Protein AF-A0A3S3PXH5-F1 (afdb_monomer)

Foldseek 3Di:
DDDQFQAAFQDALDPPADCPVRPQDHPGQDPRRLVVLLVLLLVVLVVCVVPDPLPLVVDAAEPRDNSCLNNRFQDDPQCPDPVDRGHDHDYDYDDLQPCLAPNVLNHPDVVSVVLQCCCVPPQVVVLCVVCVVVQVLVCVQRVDDCSGLVSLVSLCSNVVSCVVVVHCSDPDPPPHDDVVSSCVSNVSVVCVSCVDPVSVVSSD

InterPro domains:
  IPR000560 Histidine phosphatase superfamily, clade-2 [PF00328] (19-150)
  IPR000560 Histidine phosphatase superfamily, clade-2 [cd07061] (1-148)
  IPR029033 Histidine phosphatase superfamily [G3DSA:3.40.50.1240] (1-204)
  IPR029033 Histidine phosphatase superfamily [SSF53254] (1-192)

Mean predicted aligned error: 5.82 Å

pLDDT: mean 86.77, std 8.6, range [56.5, 98.38]

Organism: NCBI:txid1965070

Secondary structure (DSSP, 8-state):
-----SB--S--SSTT---TT-TT-TTPBPHHHHHHHHHHHHHHHHHTTTT--S-GGG--EES-HHHHHHH----GGG---TT-------EE---GGG-TTT-TTSS--HHHHHHHGGGGSHHHHHHHHHTHHHHHHHHHHH-----SHHHHHHHHHHHHHHHHTT--SSTT-TTPPPHHHHHHHHHHHHHHHHS-HHHHHH--

Radius of gyration: 20.58 Å; Cα contacts (8 Å, |Δi|>4): 212; chains: 1; bounding box: 48×43×48 Å

Structure (mmCIF, N/CA/C/O backbone):
data_AF-A0A3S3PXH5-F1
#
_entry.id   AF-A0A3S3PXH5-F1
#
loop_
_atom_site.group_PDB
_atom_site.id
_atom_site.type_symbol
_atom_site.label_atom_id
_atom_site.label_alt_id
_atom_site.label_comp_id
_atom_site.label_asym_id
_atom_site.label_entity_id
_atom_site.label_seq_id
_atom_site.pdbx_PDB_ins_code
_atom_site.Cartn_x
_atom_site.Cartn_y
_atom_site.Cartn_z
_atom_site.occupancy
_atom_site.B_iso_or_equiv
_atom_site.auth_seq_id
_atom_site.auth_comp_id
_atom_site.auth_asym_id
_atom_site.auth_atom_id
_atom_site.pdbx_PDB_model_num
ATOM 1 N N . LEU A 1 1 ? 5.044 7.508 -6.650 1.00 89.50 1 LEU A N 1
ATOM 2 C CA . LEU A 1 1 ? 4.571 6.905 -5.385 1.00 89.50 1 LEU A CA 1
ATOM 3 C C . LEU A 1 1 ? 3.290 6.135 -5.675 1.00 89.50 1 LEU A C 1
ATOM 5 O O . LEU A 1 1 ? 2.471 6.640 -6.430 1.00 89.50 1 LEU A O 1
ATOM 9 N N . HIS A 1 2 ? 3.135 4.925 -5.148 1.00 93.81 2 HIS A N 1
ATOM 10 C CA . HIS A 1 2 ? 1.913 4.133 -5.296 1.00 93.81 2 HIS A CA 1
ATOM 11 C C . HIS A 1 2 ? 1.662 3.338 -4.011 1.00 93.81 2 HIS A C 1
ATOM 13 O O . HIS A 1 2 ? 2.603 3.032 -3.278 1.00 93.81 2 HIS A O 1
ATOM 19 N N . ARG A 1 3 ? 0.404 2.969 -3.750 1.00 93.25 3 ARG A N 1
ATOM 20 C CA . ARG A 1 3 ? 0.070 1.990 -2.708 1.00 93.25 3 ARG A CA 1
ATOM 21 C C . ARG A 1 3 ? 0.398 0.573 -3.199 1.00 93.25 3 ARG A C 1
ATOM 23 O O . ARG A 1 3 ? 0.556 0.347 -4.399 1.00 93.25 3 ARG A O 1
ATOM 30 N N . HIS A 1 4 ? 0.533 -0.371 -2.273 1.00 94.44 4 HIS A N 1
ATOM 31 C CA . HIS A 1 4 ? 0.540 -1.801 -2.586 1.00 94.44 4 HIS A CA 1
ATOM 32 C C . HIS A 1 4 ? -0.772 -2.235 -3.278 1.00 94.44 4 HIS A C 1
ATOM 34 O O . HIS A 1 4 ? -1.784 -1.533 -3.205 1.00 94.44 4 HIS A O 1
ATOM 40 N N . GLY A 1 5 ? -0.758 -3.404 -3.925 1.00 94.44 5 GLY A N 1
ATOM 41 C CA . GLY A 1 5 ? -1.951 -4.015 -4.523 1.00 94.44 5 GLY A CA 1
ATOM 42 C C . GLY A 1 5 ? -2.854 -4.688 -3.483 1.00 94.44 5 GLY A C 1
ATOM 43 O O . GLY A 1 5 ? -2.655 -4.535 -2.279 1.00 94.44 5 GLY A O 1
ATOM 44 N N . ASP A 1 6 ? -3.841 -5.454 -3.936 1.00 93.44 6 ASP A N 1
ATOM 45 C CA . ASP A 1 6 ? -4.778 -6.160 -3.054 1.00 93.44 6 ASP A CA 1
ATOM 46 C C . ASP A 1 6 ? -4.050 -7.161 -2.133 1.00 93.44 6 ASP A C 1
ATOM 48 O O . ASP A 1 6 ? -3.289 -8.016 -2.592 1.00 93.44 6 ASP A O 1
ATOM 52 N N . ARG A 1 7 ? -4.300 -7.081 -0.827 1.00 92.38 7 ARG A N 1
ATOM 53 C CA . ARG A 1 7 ? -3.673 -7.926 0.202 1.00 92.38 7 ARG A CA 1
ATOM 54 C C . ARG A 1 7 ? -4.720 -8.545 1.115 1.00 92.38 7 ARG A C 1
ATOM 56 O O . ARG A 1 7 ? -5.821 -8.007 1.215 1.00 92.38 7 ARG A O 1
ATOM 63 N N . THR A 1 8 ? -4.363 -9.613 1.812 1.00 90.94 8 THR A N 1
ATOM 64 C CA . THR A 1 8 ? -5.178 -10.179 2.894 1.00 90.94 8 THR A CA 1
ATOM 65 C C . THR A 1 8 ? -5.316 -9.177 4.063 1.00 90.94 8 THR A C 1
ATOM 67 O O . THR A 1 8 ? -4.609 -8.153 4.105 1.00 90.94 8 THR A O 1
ATOM 70 N N . PRO A 1 9 ? -6.247 -9.402 5.014 1.00 89.69 9 PRO A N 1
ATOM 71 C CA . PRO A 1 9 ? -6.369 -8.604 6.240 1.00 89.69 9 PRO A CA 1
ATOM 72 C C . PRO A 1 9 ? -5.029 -8.433 6.960 1.00 89.69 9 PRO A C 1
ATOM 74 O O . PRO A 1 9 ? -4.228 -9.355 6.948 1.00 89.69 9 PRO A O 1
ATOM 77 N N . ILE A 1 10 ? -4.783 -7.293 7.619 1.00 89.50 10 ILE A N 1
ATOM 78 C CA . ILE A 1 10 ? -3.547 -7.089 8.423 1.00 89.50 10 ILE A CA 1
ATOM 79 C C . ILE A 1 10 ? -3.567 -7.786 9.788 1.00 89.50 10 ILE A C 1
ATOM 81 O O . ILE A 1 10 ? -2.581 -7.759 10.515 1.00 89.50 10 ILE A O 1
ATOM 85 N N . GLY A 1 11 ? -4.696 -8.377 10.156 1.00 86.25 11 GLY A N 1
ATOM 86 C CA . GLY A 1 11 ? -4.904 -9.052 11.425 1.00 86.25 11 GLY A CA 1
ATOM 87 C C . GLY A 1 11 ? -6.311 -9.630 11.489 1.00 86.25 11 GLY A C 1
ATOM 88 O O . GLY A 1 11 ? -7.023 -9.670 10.484 1.00 86.25 11 GLY A O 1
ATOM 89 N N . LEU A 1 12 ? -6.709 -10.080 12.675 1.00 78.38 12 LEU A N 1
ATOM 90 C CA . LEU A 1 12 ? -8.015 -10.680 12.936 1.00 78.38 12 LEU A CA 1
ATOM 91 C C . LEU A 1 12 ? -8.511 -10.180 14.296 1.00 78.38 12 LEU A C 1
ATOM 93 O O . LEU A 1 12 ? -7.757 -10.234 15.265 1.00 78.38 12 LEU A O 1
ATOM 97 N N . TYR A 1 13 ? -9.763 -9.722 14.375 1.00 69.94 13 TYR A N 1
ATOM 98 C CA . TYR A 1 13 ? -10.360 -9.281 15.645 1.00 69.94 13 TYR A CA 1
ATOM 99 C C . TYR A 1 13 ? -11.101 -10.396 16.382 1.00 69.94 13 TYR A C 1
ATOM 101 O O . TYR A 1 13 ? -11.026 -10.483 17.604 1.00 69.94 13 TYR A O 1
ATOM 109 N N . ALA A 1 14 ? -11.767 -11.298 15.659 1.00 66.75 14 ALA A N 1
ATOM 110 C CA . ALA A 1 14 ? -12.436 -12.432 16.279 1.00 66.75 14 ALA A CA 1
ATOM 111 C C . ALA A 1 14 ? -11.478 -13.628 16.427 1.00 66.75 14 ALA A C 1
ATOM 113 O O . ALA A 1 14 ? -10.799 -14.040 15.484 1.00 66.75 14 ALA A O 1
ATOM 114 N N . LYS A 1 15 ? -11.458 -14.227 17.625 1.00 56.50 15 LYS A N 1
ATOM 115 C CA . LYS A 1 15 ? -10.657 -15.431 17.921 1.00 56.50 15 LYS A CA 1
ATOM 116 C C . LYS A 1 15 ? -11.050 -16.638 17.058 1.00 56.50 15 LYS A C 1
ATOM 118 O O . LYS A 1 15 ? -10.203 -17.487 16.804 1.00 56.50 15 LYS A O 1
ATOM 123 N N . ASN A 1 16 ? -12.298 -16.677 16.584 1.00 59.66 16 ASN A N 1
ATOM 124 C CA . ASN A 1 16 ? -12.889 -17.809 15.864 1.00 59.66 16 ASN A CA 1
ATOM 125 C C . ASN A 1 16 ? -12.995 -17.591 14.342 1.00 59.66 16 ASN A C 1
ATOM 127 O O . ASN A 1 16 ? -13.801 -18.255 13.694 1.00 59.66 16 ASN A O 1
ATOM 131 N N . VAL A 1 17 ? -12.237 -16.655 13.756 1.00 66.38 17 VAL A N 1
ATOM 132 C CA . VAL A 1 17 ? -12.204 -16.519 12.289 1.00 66.38 17 VAL A CA 1
ATOM 133 C C . VAL A 1 17 ? -11.427 -17.691 11.709 1.00 66.38 17 VAL A C 1
ATOM 135 O O . VAL A 1 17 ? -10.257 -17.892 12.050 1.00 66.38 17 VAL A O 1
ATOM 138 N N . ASP A 1 18 ? -12.071 -18.444 10.822 1.00 68.12 18 ASP A N 1
ATOM 139 C CA . ASP A 1 18 ? -11.393 -19.481 10.059 1.00 68.12 18 ASP A CA 1
ATOM 140 C C . ASP A 1 18 ? -10.310 -18.847 9.174 1.00 68.12 18 ASP A C 1
ATOM 142 O O . ASP A 1 18 ? -10.554 -17.931 8.385 1.00 68.12 18 ASP A O 1
ATOM 146 N N . ARG A 1 19 ? -9.078 -19.322 9.354 1.00 71.38 19 ARG A N 1
ATOM 147 C CA . ARG A 1 19 ? -7.895 -18.822 8.653 1.00 71.38 19 ARG A CA 1
ATOM 148 C C . ARG A 1 19 ? -7.607 -19.592 7.371 1.00 71.38 19 ARG A C 1
ATOM 150 O O . ARG A 1 19 ? -6.758 -19.146 6.605 1.00 71.38 19 ARG A O 1
ATOM 157 N N . SER A 1 20 ? -8.300 -20.709 7.138 1.00 70.44 20 SER A N 1
ATOM 158 C CA . SER A 1 20 ? -8.127 -21.565 5.959 1.00 70.44 20 SER A CA 1
ATOM 159 C C . SER A 1 20 ? -8.332 -20.803 4.644 1.00 70.44 20 SER A C 1
ATOM 161 O O . SER A 1 20 ? -7.718 -21.132 3.633 1.00 70.44 20 SER A O 1
ATOM 163 N N . PHE A 1 21 ? -9.128 -19.733 4.686 1.00 69.38 21 PHE A N 1
ATOM 164 C CA . PHE A 1 21 ? -9.418 -18.862 3.554 1.00 69.38 21 PHE A CA 1
ATOM 165 C C . PHE A 1 21 ? -8.255 -17.936 3.148 1.00 69.38 21 PHE A C 1
ATOM 167 O O . PHE A 1 21 ? -8.223 -17.452 2.017 1.00 69.38 21 PHE A O 1
ATOM 174 N N . TRP A 1 22 ? -7.281 -17.685 4.034 1.00 75.81 22 TRP A N 1
ATOM 175 C CA . TRP A 1 22 ? -6.158 -16.771 3.783 1.00 75.81 22 TRP A CA 1
ATOM 176 C C . TRP A 1 22 ? -4.891 -17.531 3.389 1.00 75.81 22 TRP A C 1
ATOM 178 O O . TRP A 1 22 ? -3.909 -17.544 4.131 1.00 75.81 22 TRP A O 1
ATOM 188 N N . TYR A 1 23 ? -4.904 -18.146 2.203 1.00 73.50 23 TYR A N 1
ATOM 189 C CA . TYR A 1 23 ? -3.770 -18.929 1.688 1.00 73.50 23 TYR A CA 1
ATOM 190 C C . TYR A 1 23 ? -2.447 -18.156 1.681 1.00 73.50 23 TYR A C 1
ATOM 192 O O . TYR A 1 23 ? -1.403 -18.716 2.004 1.00 73.50 23 TYR A O 1
ATOM 200 N N . ASP A 1 24 ? -2.493 -16.863 1.350 1.00 76.81 24 ASP A N 1
ATOM 201 C CA . ASP A 1 24 ? -1.308 -16.005 1.295 1.00 76.81 24 ASP A CA 1
ATOM 202 C C . ASP A 1 24 ? -0.798 -15.573 2.693 1.00 76.81 24 ASP A C 1
ATOM 204 O O . ASP A 1 24 ? 0.170 -14.840 2.756 1.00 76.81 24 ASP A O 1
ATOM 208 N N . SER A 1 25 ? -1.344 -16.057 3.821 1.00 85.31 25 SER A N 1
ATOM 209 C CA . SER A 1 25 ? -1.099 -15.528 5.185 1.00 85.31 25 SER A CA 1
ATOM 210 C C . SER A 1 25 ? -1.622 -14.098 5.394 1.00 85.31 25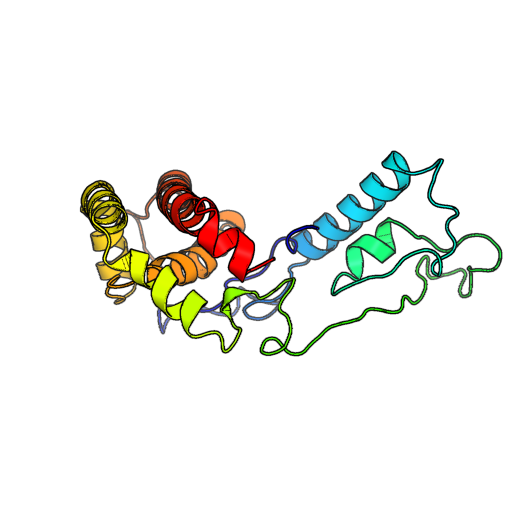 SER A C 1
ATOM 212 O O . SER A 1 25 ? -2.077 -13.432 4.469 1.00 85.31 25 SER A O 1
ATOM 214 N N . ILE A 1 26 ? -1.642 -13.634 6.645 1.00 87.88 26 ILE A N 1
ATOM 215 C CA . ILE A 1 26 ? -2.163 -12.317 7.054 1.00 87.88 26 ILE A CA 1
ATOM 216 C C . ILE A 1 26 ? -1.186 -11.199 6.656 1.00 87.88 26 ILE A C 1
ATOM 218 O O . ILE A 1 26 ? 0.009 -11.302 6.902 1.00 87.88 26 ILE A O 1
ATOM 222 N N . GLY A 1 27 ? -1.710 -10.111 6.090 1.00 89.81 27 GLY A N 1
ATOM 223 C CA . GLY A 1 27 ? -0.970 -8.916 5.674 1.00 89.81 27 GLY A CA 1
ATOM 224 C C . GLY A 1 27 ? -0.322 -9.000 4.289 1.00 89.81 27 GLY A C 1
ATOM 225 O O . GLY A 1 27 ? 0.180 -7.991 3.793 1.00 89.81 27 GLY A O 1
ATOM 226 N N . GLU A 1 28 ? -0.377 -10.163 3.649 1.00 92.06 28 GLU A N 1
ATOM 227 C CA . GLU A 1 28 ? 0.370 -10.481 2.437 1.00 92.06 28 GLU A CA 1
ATOM 228 C C . GLU A 1 28 ? -0.379 -10.159 1.145 1.00 92.06 28 GLU A C 1
ATOM 230 O O . GLU A 1 28 ? -1.612 -10.119 1.077 1.00 92.06 28 GLU A O 1
ATOM 235 N N . LEU A 1 29 ? 0.392 -9.926 0.082 1.00 92.44 29 LEU A N 1
ATOM 236 C CA . LEU A 1 29 ? -0.144 -9.582 -1.230 1.00 92.44 29 LEU A CA 1
ATOM 237 C C . LEU A 1 29 ? -0.786 -10.806 -1.897 1.00 92.44 29 LEU A C 1
ATOM 239 O O . LEU A 1 29 ? -0.127 -11.816 -2.143 1.00 92.44 29 LEU A O 1
ATOM 243 N N . THR A 1 30 ? -2.052 -10.671 -2.280 1.00 91.56 30 THR A N 1
ATOM 244 C CA . THR A 1 30 ? -2.791 -11.733 -2.977 1.00 91.56 30 THR A CA 1
ATOM 245 C C . THR A 1 30 ? -2.347 -11.883 -4.429 1.00 91.56 30 THR A C 1
ATOM 247 O O . THR A 1 30 ? -1.700 -10.996 -4.990 1.00 91.56 30 THR A O 1
ATOM 250 N N . ILE A 1 31 ? -2.762 -12.965 -5.094 1.00 91.94 31 ILE A N 1
ATOM 251 C CA . ILE A 1 31 ? -2.577 -13.131 -6.549 1.00 91.94 31 ILE A CA 1
ATOM 252 C C . ILE A 1 31 ? -3.159 -11.940 -7.332 1.00 91.94 31 ILE A C 1
ATOM 254 O O . ILE A 1 31 ? -2.483 -11.400 -8.210 1.00 91.94 31 ILE A O 1
ATOM 258 N N . SER A 1 32 ? -4.364 -11.472 -6.980 1.00 92.56 32 SER A N 1
ATOM 259 C CA . SER A 1 32 ? -4.959 -10.275 -7.597 1.00 92.56 32 SER A CA 1
ATOM 260 C C . SER A 1 32 ? -4.080 -9.043 -7.386 1.00 92.56 32 SER A C 1
ATOM 262 O O . SER A 1 32 ? -3.795 -8.308 -8.332 1.00 92.56 32 SER A O 1
ATOM 264 N N . GLY A 1 33 ? -3.570 -8.848 -6.167 1.00 94.44 33 GLY A N 1
ATOM 265 C CA . GLY A 1 33 ? -2.669 -7.742 -5.862 1.00 94.44 33 GLY A CA 1
ATOM 266 C C . GLY A 1 33 ? -1.366 -7.804 -6.648 1.00 94.44 33 GLY A C 1
ATOM 267 O O . GLY A 1 33 ? -0.919 -6.778 -7.165 1.00 94.44 33 GLY A O 1
ATOM 268 N N . LYS A 1 34 ? -0.789 -9.003 -6.805 1.00 95.62 34 LYS A N 1
ATOM 269 C CA . LYS A 1 34 ? 0.403 -9.240 -7.629 1.00 95.62 34 LYS A CA 1
ATOM 270 C C . LYS A 1 34 ? 0.154 -8.803 -9.075 1.00 95.62 34 LYS A C 1
ATOM 272 O O . LYS A 1 34 ? 0.915 -7.998 -9.617 1.00 95.62 34 LYS A O 1
ATOM 277 N N . LEU A 1 35 ? -0.959 -9.250 -9.660 1.00 96.94 35 LEU A N 1
ATOM 278 C CA . LEU A 1 35 ? -1.352 -8.913 -11.028 1.00 96.94 35 LEU A CA 1
ATOM 279 C C . LEU A 1 35 ? -1.666 -7.419 -11.203 1.00 96.94 35 LEU A C 1
ATOM 281 O O . LEU A 1 35 ? -1.252 -6.816 -12.192 1.00 96.94 35 LEU A O 1
ATOM 285 N N . ARG A 1 36 ? -2.343 -6.791 -10.235 1.00 97.00 36 ARG A N 1
ATOM 286 C CA . ARG A 1 36 ? -2.633 -5.350 -10.254 1.00 97.00 36 ARG A CA 1
ATOM 287 C C . ARG A 1 36 ? -1.348 -4.528 -10.325 1.00 97.00 36 ARG A C 1
ATOM 289 O O . ARG A 1 36 ? -1.252 -3.617 -11.145 1.00 97.00 36 ARG A O 1
ATOM 296 N N . MET A 1 37 ? -0.351 -4.866 -9.506 1.00 97.88 37 MET A N 1
ATOM 297 C CA . MET A 1 37 ? 0.931 -4.157 -9.505 1.00 97.88 37 MET A CA 1
ATOM 298 C C . MET A 1 37 ? 1.730 -4.404 -10.787 1.00 97.88 37 MET A C 1
ATOM 300 O O . MET A 1 37 ? 2.325 -3.468 -11.321 1.00 97.88 37 MET A O 1
ATOM 304 N N . PHE A 1 38 ? 1.696 -5.623 -11.325 1.00 98.00 38 PHE A N 1
ATOM 305 C CA . PHE A 1 38 ? 2.291 -5.929 -12.627 1.00 98.00 38 PHE A CA 1
ATOM 3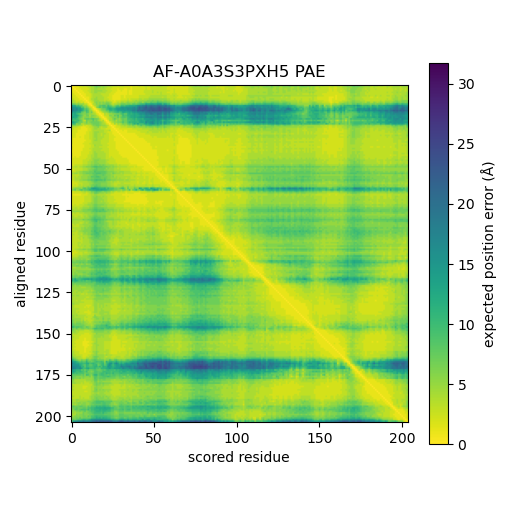06 C C . PHE A 1 38 ? 1.654 -5.107 -13.759 1.00 98.00 38 PHE A C 1
ATOM 308 O O . PHE A 1 38 ? 2.355 -4.475 -14.551 1.00 98.00 38 PHE A O 1
ATOM 315 N N . ASN A 1 39 ? 0.323 -5.027 -13.795 1.00 98.38 39 ASN A N 1
ATOM 316 C CA . ASN A 1 39 ? -0.406 -4.240 -14.789 1.00 98.38 39 ASN A CA 1
ATOM 317 C C . ASN A 1 39 ? -0.165 -2.732 -14.643 1.00 98.38 39 ASN A C 1
ATOM 319 O O . ASN A 1 39 ? -0.051 -2.039 -15.654 1.00 98.38 39 ASN A O 1
ATOM 323 N N . LEU A 1 40 ? -0.013 -2.225 -13.413 1.00 98.06 40 LEU A N 1
ATOM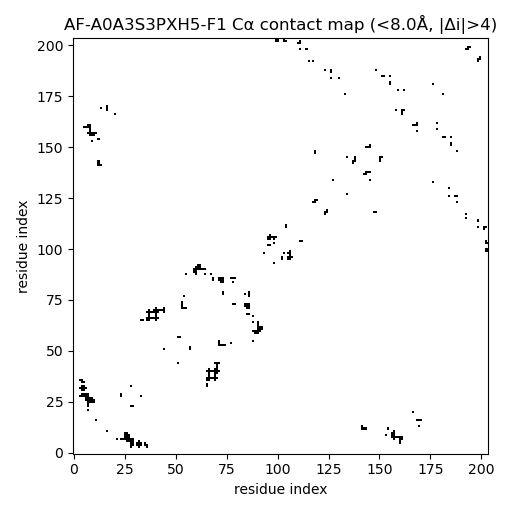 324 C CA . LEU A 1 40 ? 0.447 -0.852 -13.189 1.00 98.06 40 LEU A CA 1
ATOM 325 C C . LEU A 1 40 ? 1.820 -0.626 -13.839 1.00 98.06 40 LEU A C 1
ATOM 327 O O . LEU A 1 40 ? 2.017 0.384 -14.509 1.00 98.06 40 LEU A O 1
ATOM 331 N N . GLY A 1 41 ? 2.741 -1.582 -13.703 1.00 97.25 41 GLY A N 1
ATOM 332 C CA . GLY A 1 41 ? 4.027 -1.571 -14.399 1.00 97.25 41 GLY A CA 1
ATOM 333 C C . GLY A 1 41 ? 3.886 -1.443 -15.914 1.00 97.25 41 GLY A C 1
ATOM 334 O O . GLY A 1 41 ? 4.451 -0.528 -16.515 1.00 97.25 41 GLY A O 1
ATOM 335 N N . LYS A 1 42 ? 3.060 -2.299 -16.528 1.00 98.06 42 LYS A N 1
ATOM 336 C CA . LYS A 1 42 ? 2.788 -2.254 -17.976 1.00 98.06 42 LYS A CA 1
ATOM 337 C C . LYS A 1 42 ? 2.220 -0.907 -18.424 1.00 98.06 42 LYS A C 1
ATOM 339 O O . LYS A 1 42 ? 2.628 -0.364 -19.455 1.00 98.06 42 LYS A O 1
ATOM 344 N N . TYR A 1 43 ? 1.292 -0.353 -17.644 1.00 98.25 43 TYR A N 1
ATOM 345 C CA . TYR A 1 43 ? 0.734 0.972 -17.900 1.00 98.25 43 TYR A CA 1
ATOM 346 C C . TYR A 1 43 ? 1.822 2.052 -17.866 1.00 98.25 43 TYR A C 1
ATOM 348 O O . TYR A 1 43 ? 1.900 2.864 -18.786 1.00 98.25 43 TYR A O 1
ATOM 356 N N . LEU A 1 44 ? 2.698 2.042 -16.854 1.00 97.38 44 LEU A N 1
ATOM 357 C CA . LEU A 1 44 ? 3.791 3.010 -16.737 1.00 97.38 44 LEU A CA 1
ATOM 358 C C . LEU A 1 44 ? 4.793 2.887 -17.895 1.00 97.38 44 LEU A C 1
ATOM 360 O O . LEU A 1 44 ? 5.175 3.911 -18.457 1.00 97.38 44 LEU A O 1
ATOM 364 N N . ARG A 1 45 ? 5.155 1.668 -18.319 1.00 96.62 45 ARG A N 1
ATOM 365 C CA . ARG A 1 45 ? 6.005 1.447 -19.507 1.00 96.62 45 ARG A CA 1
ATOM 366 C C . ARG A 1 45 ? 5.398 2.045 -20.764 1.00 96.62 45 ARG A C 1
ATOM 368 O O . ARG A 1 45 ? 6.102 2.710 -21.512 1.00 96.62 45 ARG A O 1
ATOM 375 N N . THR A 1 46 ? 4.095 1.859 -20.960 1.00 98.06 46 THR A N 1
ATOM 376 C CA . THR A 1 46 ? 3.377 2.428 -22.109 1.00 98.06 46 THR A CA 1
ATOM 377 C C . THR A 1 46 ? 3.340 3.953 -22.029 1.00 98.06 46 THR A C 1
ATOM 379 O O . THR A 1 46 ? 3.677 4.643 -22.987 1.00 98.06 46 THR A O 1
ATOM 382 N N . ARG A 1 47 ? 2.982 4.498 -20.861 1.00 98.12 47 ARG A N 1
ATOM 383 C CA . ARG A 1 47 ? 2.879 5.943 -20.628 1.00 98.12 47 ARG A CA 1
ATOM 384 C C . ARG A 1 47 ? 4.209 6.670 -20.833 1.00 98.12 47 ARG A C 1
ATOM 386 O O . ARG A 1 47 ? 4.208 7.795 -21.322 1.00 98.12 47 ARG A O 1
ATOM 393 N N . TYR A 1 48 ? 5.317 6.045 -20.446 1.00 97.31 48 TYR A N 1
ATOM 394 C CA . TYR A 1 48 ? 6.657 6.629 -20.497 1.00 97.31 48 TYR A CA 1
ATOM 395 C C . TYR A 1 48 ? 7.551 5.979 -21.562 1.00 97.31 48 TYR A C 1
ATOM 397 O O . TYR A 1 48 ? 8.772 6.016 -21.433 1.00 97.31 48 TYR A O 1
ATOM 405 N N . ALA A 1 49 ? 6.973 5.413 -22.628 1.00 96.25 49 ALA A N 1
ATOM 406 C CA . ALA A 1 49 ? 7.716 4.678 -23.658 1.00 96.25 49 ALA A CA 1
ATOM 407 C C . ALA A 1 49 ? 8.831 5.506 -24.328 1.00 96.25 49 ALA A C 1
ATOM 409 O O . ALA A 1 49 ? 9.883 4.971 -24.651 1.00 96.25 49 ALA A O 1
ATOM 410 N N . ASN A 1 50 ? 8.630 6.821 -24.471 1.00 96.94 50 ASN A N 1
ATOM 411 C CA . ASN A 1 50 ? 9.613 7.737 -25.068 1.00 96.94 50 ASN A CA 1
ATOM 412 C C . ASN A 1 50 ? 10.674 8.249 -24.076 1.00 96.94 50 ASN A C 1
ATOM 414 O O . ASN A 1 50 ? 11.573 8.984 -24.471 1.00 96.94 50 ASN A O 1
ATOM 418 N N . PHE A 1 51 ? 10.540 7.924 -22.789 1.00 96.88 51 PHE A N 1
ATOM 419 C CA . PHE A 1 51 ? 11.457 8.352 -21.729 1.00 96.88 51 PHE A CA 1
ATOM 420 C C . PHE A 1 51 ? 12.250 7.173 -21.153 1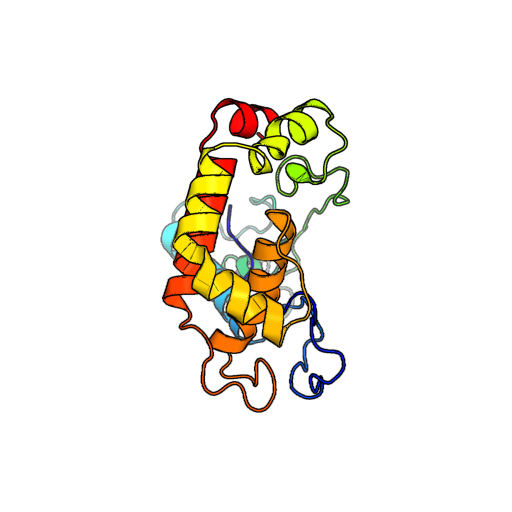.00 96.88 51 PHE A C 1
ATOM 422 O O . PHE A 1 51 ? 13.438 7.311 -20.882 1.00 96.88 51 PHE A O 1
ATOM 429 N N . LEU A 1 52 ? 11.608 6.013 -20.984 1.00 94.81 52 LEU A N 1
ATOM 430 C CA . LEU A 1 52 ? 12.232 4.814 -20.428 1.00 94.81 52 LEU A CA 1
ATOM 431 C C . LEU A 1 52 ? 12.917 4.008 -21.528 1.00 94.81 52 LEU A C 1
ATOM 433 O O . LEU A 1 52 ? 12.263 3.519 -22.449 1.00 94.81 52 LEU A O 1
ATOM 437 N N . THR A 1 53 ? 14.223 3.795 -21.408 1.00 93.06 53 THR A N 1
ATOM 438 C CA . THR A 1 53 ? 15.006 3.085 -22.431 1.00 93.06 53 THR A CA 1
ATOM 439 C C . THR A 1 53 ? 14.883 1.564 -22.330 1.00 93.06 53 THR A C 1
ATOM 441 O O . THR A 1 53 ? 15.314 0.851 -23.229 1.00 93.06 53 THR A O 1
ATOM 444 N N . GLY A 1 54 ? 14.305 1.051 -21.238 1.00 90.00 54 GLY A N 1
ATOM 445 C CA . GLY A 1 54 ? 14.287 -0.383 -20.925 1.00 90.00 54 GLY A CA 1
ATOM 446 C C . GLY A 1 54 ? 15.554 -0.857 -20.202 1.00 90.00 54 GLY A C 1
ATOM 447 O O . GLY A 1 54 ? 15.633 -2.008 -19.780 1.00 90.00 54 GLY A O 1
ATOM 448 N N . ASN A 1 55 ? 16.531 0.032 -19.989 1.00 92.25 55 ASN A N 1
ATOM 449 C CA . ASN A 1 55 ? 17.685 -0.244 -19.145 1.00 92.25 55 ASN A 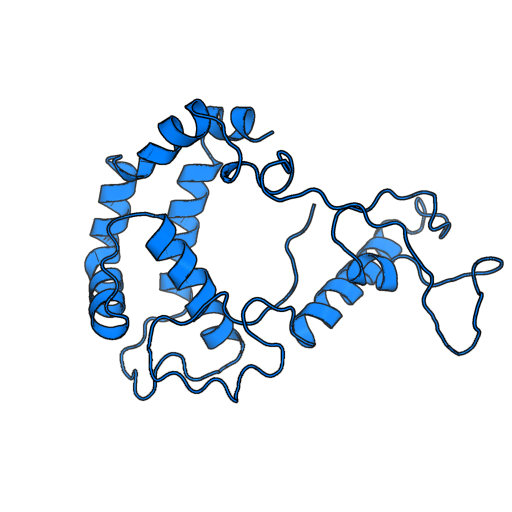CA 1
ATOM 450 C C . ASN A 1 55 ? 17.263 -0.283 -17.662 1.00 92.25 55 ASN A C 1
ATOM 452 O O . ASN A 1 55 ? 16.918 0.764 -17.111 1.00 92.25 55 ASN A O 1
ATOM 456 N N . PRO A 1 56 ? 17.362 -1.428 -16.958 1.00 90.56 56 PRO A N 1
ATOM 457 C CA . PRO A 1 56 ? 16.932 -1.542 -15.560 1.00 90.56 56 PRO A CA 1
ATOM 458 C C . PRO A 1 56 ? 17.752 -0.669 -14.594 1.00 90.56 56 PRO A C 1
ATOM 460 O O . PRO A 1 56 ? 17.373 -0.509 -13.437 1.00 90.56 56 PRO A O 1
ATOM 463 N N . ARG A 1 57 ? 18.889 -0.111 -15.037 1.00 91.00 57 ARG A N 1
ATOM 464 C CA . ARG A 1 57 ? 19.765 0.749 -14.224 1.00 91.00 57 ARG A CA 1
ATOM 465 C C . ARG A 1 57 ? 19.366 2.224 -14.236 1.00 91.00 57 ARG A C 1
ATOM 467 O O . ARG A 1 57 ? 19.934 2.995 -13.469 1.00 91.00 57 ARG A O 1
ATOM 474 N N . GLU A 1 58 ? 18.431 2.631 -15.092 1.00 92.25 58 GLU A N 1
ATOM 475 C CA . GLU A 1 58 ? 17.978 4.030 -15.168 1.00 92.25 58 GLU A CA 1
ATOM 476 C C . GLU A 1 58 ? 16.986 4.402 -14.051 1.00 92.25 58 GLU A C 1
ATOM 478 O O . GLU A 1 58 ? 16.637 5.568 -13.878 1.00 92.25 58 GLU A O 1
ATOM 483 N N . VAL A 1 59 ? 16.551 3.412 -13.266 1.00 91.62 59 VAL A N 1
ATOM 484 C CA . VAL A 1 59 ? 15.542 3.557 -12.215 1.00 91.62 59 VAL A CA 1
ATOM 485 C C . VAL A 1 59 ? 16.102 3.252 -10.834 1.00 91.62 59 VAL A C 1
ATOM 487 O O . VAL A 1 59 ? 16.914 2.350 -10.638 1.00 91.62 59 VAL A O 1
ATOM 490 N N . LYS A 1 60 ? 15.604 3.991 -9.842 1.00 91.81 60 LYS A N 1
ATOM 491 C CA . LYS A 1 60 ? 15.780 3.681 -8.421 1.00 91.81 60 LYS A CA 1
ATOM 492 C C . LYS A 1 60 ? 14.445 3.234 -7.854 1.00 91.81 60 LYS A C 1
ATOM 494 O O . LYS A 1 60 ? 13.450 3.942 -7.989 1.00 91.81 60 LYS A O 1
ATOM 499 N N . ILE A 1 61 ? 14.432 2.068 -7.217 1.00 91.56 61 ILE A N 1
ATOM 500 C CA . ILE A 1 61 ? 13.203 1.431 -6.751 1.00 91.56 61 ILE A CA 1
ATOM 501 C C . ILE A 1 61 ? 13.250 1.290 -5.239 1.00 91.56 61 ILE A C 1
ATOM 503 O O . ILE A 1 61 ? 14.214 0.764 -4.679 1.00 91.56 61 ILE A O 1
ATOM 507 N N . ARG A 1 62 ? 12.164 1.715 -4.594 1.00 90.06 62 ARG A N 1
ATOM 508 C CA . ARG A 1 62 ? 11.920 1.498 -3.172 1.00 90.06 62 ARG A CA 1
ATOM 509 C C . ARG A 1 62 ? 10.689 0.606 -3.004 1.00 90.06 62 ARG A C 1
ATOM 511 O O . ARG A 1 62 ? 9.595 0.994 -3.403 1.00 90.06 62 ARG A O 1
ATOM 518 N N . SER A 1 63 ? 10.895 -0.604 -2.487 1.00 79.00 63 SER A N 1
ATOM 519 C CA . SER A 1 63 ? 9.852 -1.570 -2.081 1.00 79.00 63 SER A CA 1
ATOM 520 C C . SER A 1 63 ? 8.904 -2.162 -3.152 1.00 79.00 63 SER A C 1
ATOM 522 O O . SER A 1 63 ? 7.930 -2.811 -2.777 1.00 79.00 63 SER A O 1
ATOM 524 N N . SER A 1 64 ? 9.136 -1.998 -4.465 1.00 85.00 64 SER A N 1
ATOM 525 C CA . SER A 1 64 ? 8.174 -2.433 -5.508 1.00 85.00 64 SER A CA 1
ATOM 526 C C . SER A 1 64 ? 8.765 -3.358 -6.583 1.00 85.00 64 SER A C 1
ATOM 528 O O . SER A 1 64 ? 9.265 -2.902 -7.606 1.00 85.00 64 SER A O 1
ATOM 530 N N . MET A 1 65 ? 8.670 -4.679 -6.381 1.00 91.00 65 MET A N 1
ATOM 531 C CA . MET A 1 65 ? 9.136 -5.690 -7.353 1.00 91.00 65 MET A CA 1
ATOM 532 C C . MET A 1 65 ? 8.227 -5.817 -8.581 1.00 91.00 65 MET A C 1
ATOM 534 O O . MET A 1 65 ? 8.687 -5.838 -9.719 1.00 91.00 65 MET A O 1
ATOM 538 N N . LEU A 1 66 ? 6.918 -5.926 -8.354 1.00 95.44 66 LEU A N 1
ATOM 539 C CA . LEU A 1 66 ? 5.962 -6.335 -9.389 1.00 95.44 66 LEU A CA 1
ATOM 540 C C . LEU A 1 66 ? 5.718 -5.254 -10.439 1.00 95.44 66 LEU A C 1
ATOM 542 O O . LEU A 1 66 ? 5.562 -5.568 -11.616 1.00 95.44 66 LEU A O 1
ATOM 546 N N . VAL A 1 67 ? 5.744 -3.983 -10.030 1.00 96.38 67 VAL A N 1
ATOM 547 C CA . VAL A 1 67 ? 5.675 -2.856 -10.971 1.00 96.38 67 VAL A CA 1
ATOM 548 C C . VAL A 1 67 ? 6.846 -2.917 -11.945 1.00 96.38 67 VAL A C 1
ATOM 550 O O . VAL A 1 67 ? 6.661 -2.696 -13.135 1.00 96.38 67 VAL A O 1
ATOM 553 N N . MET A 1 68 ? 8.034 -3.283 -11.466 1.00 94.94 68 MET A N 1
ATOM 554 C CA . MET A 1 68 ? 9.225 -3.376 -12.305 1.00 94.94 68 MET A CA 1
ATOM 555 C C . MET A 1 68 ? 9.171 -4.546 -13.272 1.00 94.94 68 MET A C 1
ATOM 557 O O . MET A 1 68 ? 9.508 -4.372 -14.438 1.00 94.94 68 MET A O 1
ATOM 561 N N . ALA A 1 69 ? 8.658 -5.694 -12.829 1.00 95.62 69 ALA A N 1
ATOM 562 C CA . ALA A 1 69 ? 8.430 -6.832 -13.714 1.00 95.62 69 ALA A CA 1
ATOM 563 C C . ALA A 1 69 ? 7.514 -6.471 -14.901 1.00 95.62 69 ALA A C 1
ATOM 565 O O . ALA A 1 69 ? 7.753 -6.925 -16.014 1.00 95.62 69 ALA A O 1
ATOM 566 N N . GLY A 1 70 ? 6.496 -5.628 -14.688 1.00 95.94 70 GLY A N 1
ATOM 567 C CA . GLY A 1 70 ? 5.624 -5.157 -15.769 1.00 95.94 70 GLY A CA 1
ATOM 568 C C . GLY A 1 70 ? 6.195 -3.991 -16.580 1.00 95.94 70 GLY A C 1
ATOM 569 O O . GLY A 1 70 ? 5.887 -3.860 -17.762 1.00 95.94 70 GLY A O 1
ATOM 570 N N . ALA A 1 71 ? 6.998 -3.129 -15.952 1.00 95.88 71 ALA A N 1
ATOM 571 C CA . ALA A 1 71 ? 7.515 -1.921 -16.586 1.00 95.88 71 ALA A CA 1
ATOM 572 C C . ALA A 1 71 ? 8.809 -2.148 -17.390 1.00 95.88 71 ALA A C 1
ATOM 574 O O . ALA A 1 71 ? 9.070 -1.424 -18.345 1.00 95.88 71 ALA A O 1
ATOM 575 N N . TYR A 1 72 ? 9.614 -3.136 -17.002 1.00 96.06 72 TYR A N 1
ATOM 576 C CA . TYR A 1 72 ? 10.934 -3.414 -17.568 1.00 96.06 72 TYR A CA 1
ATOM 577 C C . TYR A 1 72 ? 11.078 -4.901 -17.919 1.00 96.06 72 TYR A C 1
ATOM 579 O O . TYR A 1 72 ? 11.919 -5.592 -17.331 1.00 96.06 72 TYR A O 1
ATOM 587 N N . PRO A 1 73 ? 10.283 -5.430 -18.865 1.00 96.06 73 PRO A N 1
ATOM 588 C CA . PRO A 1 73 ? 10.601 -6.729 -19.446 1.00 96.06 73 PRO A CA 1
ATOM 589 C C . PRO A 1 73 ? 12.019 -6.684 -20.056 1.00 96.06 73 PRO A C 1
ATOM 591 O O . PRO A 1 73 ? 12.425 -5.635 -20.567 1.00 96.06 73 PRO A O 1
ATOM 594 N N . PRO A 1 74 ? 12.813 -7.765 -19.961 1.00 95.94 74 PRO A N 1
ATOM 595 C CA . PRO A 1 74 ? 14.155 -7.781 -20.529 1.00 95.94 74 PRO A CA 1
ATOM 596 C C . PRO A 1 74 ? 14.107 -7.657 -22.056 1.00 95.94 74 PRO A C 1
ATOM 598 O O . PRO A 1 74 ? 13.347 -8.354 -22.723 1.00 95.94 74 PRO A O 1
ATOM 601 N N . GLU A 1 75 ? 14.955 -6.791 -22.608 1.00 93.44 75 GLU A N 1
ATOM 602 C CA . GLU A 1 75 ? 15.091 -6.558 -24.048 1.00 93.44 75 GLU A CA 1
ATOM 603 C C . GLU A 1 75 ? 16.582 -6.549 -24.436 1.00 93.44 75 GLU A C 1
ATOM 605 O O . GLU A 1 75 ? 17.441 -6.070 -23.683 1.00 93.44 75 GLU A O 1
ATOM 610 N N . GLY A 1 76 ? 16.910 -7.082 -25.618 1.00 94.31 76 GLY A N 1
ATOM 611 C CA . GLY A 1 76 ? 18.276 -7.114 -26.148 1.00 94.31 76 GLY A CA 1
ATOM 612 C C . GLY A 1 76 ? 19.279 -7.738 -25.171 1.00 94.31 76 GLY A C 1
ATOM 613 O O . GLY A 1 76 ? 19.090 -8.853 -24.696 1.00 94.31 76 GLY A O 1
ATOM 614 N N . ARG A 1 77 ? 20.339 -6.995 -24.822 1.00 94.00 77 ARG A N 1
ATOM 615 C CA . ARG A 1 77 ? 21.408 -7.464 -23.915 1.00 94.00 77 ARG A CA 1
ATOM 616 C C . ARG A 1 77 ? 20.952 -7.818 -22.494 1.00 94.00 77 ARG A C 1
ATOM 618 O O . ARG A 1 77 ? 21.759 -8.334 -21.725 1.00 94.00 77 ARG A O 1
ATOM 625 N N . TRP A 1 78 ? 19.739 -7.425 -22.104 1.00 94.38 78 TRP A N 1
ATOM 626 C CA . TRP A 1 78 ? 19.197 -7.669 -20.766 1.00 94.38 78 TRP A CA 1
ATOM 627 C C . TRP A 1 78 ? 18.433 -8.996 -20.671 1.00 94.38 78 TRP A C 1
ATOM 629 O O . TRP A 1 78 ? 18.097 -9.425 -19.568 1.00 94.38 78 TRP A O 1
ATOM 639 N N . VAL A 1 79 ? 18.192 -9.664 -21.804 1.00 96.62 79 VAL A N 1
ATOM 640 C CA . VAL A 1 79 ? 17.676 -11.036 -21.838 1.00 96.62 79 VAL A CA 1
ATOM 641 C C . VAL A 1 79 ? 18.786 -11.976 -21.375 1.00 96.62 79 VAL A C 1
ATOM 643 O O . VAL A 1 79 ? 19.790 -12.155 -22.057 1.00 96.62 79 VAL A O 1
ATOM 646 N N . TRP A 1 80 ? 18.618 -12.541 -20.181 1.00 95.56 80 TRP A N 1
ATOM 647 C CA . TRP A 1 80 ? 19.555 -13.503 -19.588 1.00 95.56 80 TRP A CA 1
ATOM 648 C C . TRP A 1 80 ? 19.004 -14.937 -19.587 1.00 95.56 80 TRP A C 1
ATOM 650 O O . TRP A 1 80 ? 19.760 -15.880 -19.369 1.00 95.56 80 TRP A O 1
ATOM 660 N N . ASN A 1 81 ? 17.697 -15.092 -19.815 1.00 97.00 81 ASN A N 1
ATOM 661 C CA . ASN A 1 81 ? 16.984 -16.360 -19.903 1.00 97.00 81 ASN A CA 1
ATOM 662 C C . ASN A 1 81 ? 15.821 -16.203 -20.896 1.00 97.00 81 ASN A C 1
ATOM 664 O O . ASN A 1 81 ? 14.994 -15.307 -20.730 1.00 97.00 81 ASN A O 1
ATOM 668 N N . GLU A 1 82 ? 15.774 -17.047 -21.925 1.00 95.75 82 GLU A N 1
ATOM 669 C CA . GLU A 1 82 ? 14.752 -16.986 -22.981 1.00 95.75 82 GLU A CA 1
ATOM 670 C C . GLU A 1 82 ? 13.381 -17.504 -22.515 1.00 95.75 82 GLU A C 1
ATOM 672 O O . GLU A 1 82 ? 12.353 -17.027 -22.992 1.00 95.75 82 GLU A O 1
ATOM 677 N N . ASP A 1 83 ? 13.352 -18.392 -21.518 1.00 97.25 83 ASP A N 1
ATOM 678 C CA . ASP A 1 83 ? 12.124 -18.968 -20.956 1.00 97.25 83 ASP A CA 1
ATOM 679 C C . ASP A 1 83 ? 11.511 -18.098 -19.843 1.00 97.25 83 ASP A C 1
ATOM 681 O O . ASP A 1 83 ? 10.443 -18.406 -19.307 1.00 97.25 83 ASP A O 1
ATOM 685 N N . LEU A 1 84 ? 12.179 -17.002 -19.461 1.00 95.69 84 LEU A N 1
ATOM 686 C CA . LEU A 1 84 ? 11.772 -16.144 -18.353 1.00 95.69 84 LEU A CA 1
ATOM 687 C C . LEU A 1 84 ? 11.847 -14.660 -18.729 1.00 95.69 84 LEU A C 1
ATOM 689 O O . LEU A 1 84 ? 12.902 -14.031 -18.681 1.00 95.69 84 LEU A O 1
ATOM 693 N N . ILE A 1 85 ? 10.681 -14.065 -18.998 1.00 94.88 85 ILE A N 1
ATOM 694 C CA . ILE A 1 85 ? 10.521 -12.635 -19.319 1.00 94.88 85 ILE A CA 1
ATOM 695 C C . ILE A 1 85 ? 10.570 -11.791 -18.030 1.00 94.88 85 ILE A C 1
ATOM 697 O O . ILE A 1 85 ? 9.616 -11.116 -17.644 1.00 94.88 85 ILE A O 1
ATOM 701 N N . TRP A 1 86 ? 11.689 -11.867 -17.315 1.00 95.00 86 TRP A N 1
ATOM 702 C CA . TRP A 1 86 ? 11.963 -11.112 -16.096 1.00 95.00 86 TRP A CA 1
ATOM 703 C C . TRP A 1 86 ? 13.465 -10.873 -15.952 1.00 95.00 86 TRP A C 1
ATOM 705 O O . TRP A 1 86 ? 14.279 -11.684 -16.383 1.00 95.00 86 TRP A O 1
ATOM 715 N N . GLN A 1 87 ? 13.843 -9.774 -15.304 1.00 92.25 87 GLN A N 1
ATOM 716 C CA . GLN A 1 87 ? 15.231 -9.452 -14.977 1.00 92.25 87 GLN A CA 1
ATOM 717 C C . GLN A 1 87 ? 15.353 -8.985 -13.521 1.00 92.25 87 GLN A C 1
ATOM 719 O O . GLN A 1 87 ? 14.392 -8.440 -12.977 1.00 92.25 87 GLN A O 1
ATOM 724 N N . PRO A 1 88 ? 16.510 -9.180 -12.869 1.00 90.12 88 PRO A N 1
ATOM 725 C CA . PRO A 1 88 ? 16.718 -8.702 -11.510 1.00 90.12 88 PRO A CA 1
ATOM 726 C C . PRO A 1 88 ? 16.772 -7.170 -11.448 1.00 90.12 88 PRO A C 1
ATOM 728 O O . PRO A 1 88 ? 17.351 -6.514 -12.315 1.00 90.12 88 PRO A O 1
ATOM 731 N N . PHE A 1 89 ? 16.232 -6.606 -10.366 1.00 89.56 89 PHE A N 1
ATOM 732 C CA . PHE A 1 89 ? 16.254 -5.169 -10.086 1.00 89.56 89 PHE A CA 1
ATOM 733 C C . PHE A 1 89 ? 16.809 -4.901 -8.683 1.00 89.56 89 PHE A C 1
ATOM 735 O O . PHE A 1 89 ? 16.441 -5.615 -7.745 1.00 89.56 89 PHE A O 1
ATOM 742 N N . PRO A 1 90 ? 17.643 -3.864 -8.491 1.00 88.31 90 PRO A N 1
ATOM 743 C CA . PRO A 1 90 ? 18.043 -3.439 -7.159 1.00 88.31 90 PRO A CA 1
ATOM 744 C C . PRO A 1 90 ? 16.861 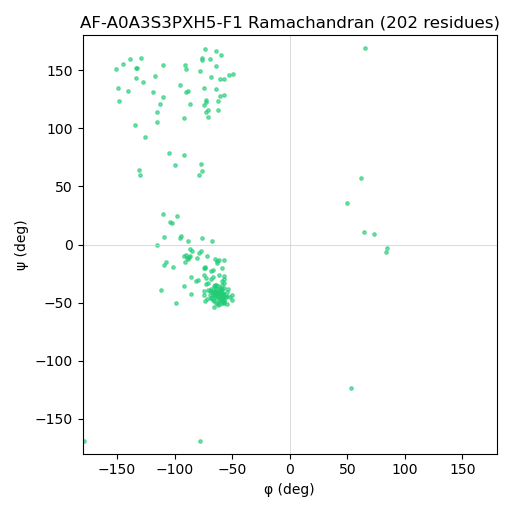-2.747 -6.473 1.00 88.31 90 PRO A C 1
ATOM 746 O O . PRO A 1 90 ? 16.419 -1.676 -6.892 1.00 88.31 90 PRO A O 1
ATOM 749 N N . ILE A 1 91 ? 16.344 -3.361 -5.412 1.00 89.19 91 ILE A N 1
ATOM 750 C CA . ILE A 1 91 ? 15.235 -2.814 -4.631 1.00 89.19 91 ILE A CA 1
ATOM 751 C C . ILE A 1 91 ? 15.752 -2.458 -3.256 1.00 89.19 91 ILE A C 1
ATOM 753 O O . ILE A 1 91 ? 16.258 -3.306 -2.526 1.00 89.19 91 ILE A O 1
ATOM 757 N N . VAL A 1 92 ? 15.617 -1.183 -2.918 1.00 91.25 92 VAL A N 1
ATOM 758 C CA . VAL A 1 92 ? 16.041 -0.656 -1.629 1.00 91.25 92 VAL A CA 1
ATOM 759 C C . VAL A 1 92 ? 14.841 -0.640 -0.691 1.00 91.25 92 VAL A C 1
ATOM 761 O O . VAL A 1 92 ? 13.739 -0.243 -1.071 1.00 91.25 92 VAL A O 1
ATOM 764 N N . THR A 1 93 ? 15.059 -1.055 0.549 1.00 91.56 93 THR A N 1
ATOM 765 C CA . THR A 1 93 ? 14.122 -0.861 1.656 1.00 91.56 93 THR A CA 1
ATOM 766 C C . THR A 1 93 ? 14.895 -0.327 2.851 1.00 91.56 93 THR A C 1
ATOM 768 O O . THR A 1 93 ? 16.089 -0.597 2.983 1.00 91.56 93 THR A O 1
ATOM 771 N N . LEU A 1 94 ? 14.224 0.431 3.713 1.00 90.38 94 LEU A N 1
ATOM 772 C CA . LEU A 1 94 ? 14.747 0.800 5.024 1.00 90.38 94 LEU A CA 1
ATOM 773 C C . LEU A 1 94 ? 13.938 0.073 6.108 1.00 90.38 94 LEU A C 1
ATOM 775 O O . LEU A 1 94 ? 12.780 -0.275 5.857 1.00 90.38 94 LEU A O 1
ATOM 779 N N . PRO A 1 95 ? 14.520 -0.162 7.297 1.00 90.56 95 PRO A N 1
ATOM 780 C CA . PRO A 1 95 ? 13.743 -0.495 8.488 1.00 90.56 95 PRO A CA 1
ATOM 781 C C . PRO A 1 95 ? 12.645 0.551 8.725 1.00 90.56 95 PRO A C 1
ATOM 783 O O . PRO A 1 95 ? 12.855 1.732 8.437 1.00 90.56 95 PRO A O 1
ATOM 786 N N . VAL A 1 96 ? 11.487 0.125 9.237 1.00 88.50 96 VAL A N 1
ATOM 787 C CA . VAL A 1 96 ? 10.289 0.976 9.391 1.00 88.50 96 VAL A CA 1
ATOM 788 C C . VAL A 1 96 ? 10.604 2.227 10.211 1.00 88.50 96 VAL A C 1
ATOM 790 O O . VAL A 1 96 ? 10.287 3.338 9.799 1.00 88.50 96 VAL A O 1
ATOM 793 N N . GLU A 1 97 ? 11.321 2.053 11.315 1.00 86.31 97 GLU A N 1
ATOM 794 C CA . GLU A 1 97 ? 11.754 3.099 12.239 1.00 86.31 97 GLU A CA 1
ATOM 795 C C . GLU A 1 97 ? 12.705 4.136 11.623 1.00 86.31 97 GLU A C 1
ATOM 797 O O . GLU A 1 97 ? 12.907 5.192 12.213 1.00 86.31 97 GLU A O 1
ATOM 802 N N . ASN A 1 98 ? 13.268 3.845 10.445 1.00 87.06 98 ASN A N 1
ATOM 803 C CA . ASN A 1 98 ? 14.192 4.709 9.709 1.00 87.06 98 ASN A CA 1
ATOM 804 C C . ASN A 1 98 ? 13.607 5.177 8.361 1.00 87.06 98 ASN A C 1
ATOM 806 O O . ASN A 1 98 ? 14.270 5.889 7.605 1.00 87.06 98 ASN A O 1
ATOM 810 N N . ASP A 1 99 ? 12.382 4.765 8.018 1.00 88.44 99 ASP A N 1
ATOM 811 C CA . ASP A 1 99 ? 11.729 5.108 6.756 1.00 88.44 99 ASP A CA 1
ATOM 812 C C . ASP A 1 99 ? 10.873 6.383 6.866 1.00 88.44 99 ASP A C 1
ATOM 814 O O . ASP A 1 99 ? 9.648 6.336 6.899 1.00 88.44 99 ASP A O 1
ATOM 818 N N . GLN A 1 100 ? 11.521 7.549 6.866 1.00 83.81 100 GLN A N 1
ATOM 819 C CA . GLN A 1 100 ? 10.825 8.844 6.963 1.00 83.81 100 GLN A CA 1
ATOM 820 C C . GLN A 1 100 ? 9.961 9.179 5.737 1.00 83.81 100 GLN A C 1
ATOM 822 O O . GLN A 1 100 ? 9.030 9.963 5.846 1.00 83.81 100 GLN A O 1
ATOM 827 N N . LEU A 1 101 ? 10.245 8.577 4.577 1.00 85.06 101 LEU A N 1
ATOM 828 C CA . LEU A 1 101 ? 9.568 8.909 3.319 1.00 85.06 101 LEU A CA 1
ATOM 829 C C . LEU A 1 101 ? 8.255 8.138 3.137 1.00 85.06 101 LEU A C 1
ATOM 831 O O . LEU A 1 101 ? 7.280 8.678 2.628 1.00 85.06 101 LEU A O 1
ATOM 835 N N . LEU A 1 102 ? 8.252 6.842 3.458 1.00 88.06 102 LEU A N 1
ATOM 836 C CA . LEU A 1 102 ? 7.115 5.945 3.237 1.00 88.06 102 LEU A CA 1
ATOM 837 C C . LEU A 1 102 ? 6.421 5.538 4.543 1.00 88.06 102 LEU A C 1
ATOM 839 O O . LEU A 1 102 ? 5.289 5.058 4.482 1.00 88.06 102 LEU A O 1
ATOM 843 N N . ARG A 1 103 ? 7.081 5.705 5.699 1.00 86.94 103 ARG A N 1
ATOM 844 C CA . ARG A 1 103 ? 6.573 5.392 7.050 1.00 86.94 103 ARG A CA 1
ATOM 845 C C . ARG A 1 103 ? 6.769 6.574 8.011 1.00 86.94 103 ARG A C 1
ATOM 847 O O . ARG A 1 103 ? 7.491 6.467 9.010 1.00 86.94 103 ARG A O 1
ATOM 854 N N . PRO A 1 104 ? 6.179 7.740 7.703 1.00 82.44 104 PRO A N 1
ATOM 855 C CA . PRO A 1 104 ? 6.495 8.956 8.434 1.00 82.44 104 PRO A CA 1
ATOM 856 C C . PRO A 1 104 ? 5.899 9.016 9.851 1.00 82.44 104 PRO A C 1
ATOM 858 O O . PRO A 1 104 ? 6.384 9.788 10.676 1.00 82.44 104 PRO A O 1
ATOM 861 N N . PHE A 1 105 ? 4.876 8.212 10.165 1.00 81.62 105 PHE A N 1
ATOM 862 C CA . PHE A 1 105 ? 4.241 8.206 11.493 1.00 81.62 105 PHE A CA 1
ATOM 863 C C . PHE A 1 105 ? 4.875 7.202 12.454 1.00 81.62 105 PHE A C 1
ATOM 865 O O . PHE A 1 105 ? 4.664 7.278 13.660 1.00 81.62 105 PHE A O 1
ATOM 872 N N . GLU A 1 106 ? 5.673 6.276 11.932 1.00 81.75 106 GLU A N 1
ATOM 873 C CA . GLU A 1 106 ? 6.389 5.258 12.694 1.00 81.75 106 GLU A CA 1
ATOM 874 C C . GLU A 1 106 ? 7.778 5.740 13.166 1.00 81.75 106 GLU A C 1
ATOM 876 O O . GLU A 1 106 ? 8.534 4.997 13.794 1.00 81.75 106 GLU A O 1
ATOM 881 N N . GLN A 1 107 ? 8.112 7.002 12.885 1.00 77.12 107 GLN A N 1
ATOM 882 C CA . GLN A 1 107 ? 9.359 7.644 13.289 1.00 77.12 107 GLN A CA 1
ATOM 883 C C . GLN A 1 107 ? 9.327 8.073 14.760 1.00 77.12 107 GLN A C 1
ATOM 885 O O . GLN A 1 107 ? 8.304 8.513 15.288 1.00 77.12 107 GLN A O 1
ATOM 890 N N . LYS A 1 108 ? 10.492 8.065 15.419 1.00 80.31 108 LYS A N 1
ATOM 891 C CA . LYS A 1 108 ? 10.666 8.613 16.779 1.00 80.31 108 LYS A CA 1
ATOM 892 C C . LYS A 1 108 ? 10.710 10.149 16.765 1.00 80.31 108 LYS A C 1
ATOM 894 O O . LYS A 1 108 ? 11.719 10.752 17.122 1.00 80.31 108 LYS A O 1
ATOM 899 N N . CYS A 1 109 ? 9.620 10.791 16.349 1.00 83.69 109 CYS A N 1
ATOM 900 C CA . CYS A 1 109 ? 9.485 12.245 16.316 1.00 83.69 109 CYS A CA 1
ATOM 901 C C . CYS A 1 109 ? 8.393 12.706 17.285 1.00 83.69 109 CYS A C 1
ATOM 903 O O . CYS A 1 109 ? 7.204 12.597 16.994 1.00 83.69 109 CYS A O 1
ATOM 905 N N . ARG A 1 110 ? 8.801 13.290 18.420 1.00 86.31 110 ARG A N 1
ATOM 906 C CA . ARG A 1 110 ? 7.867 13.775 19.451 1.00 86.31 110 ARG A CA 1
ATOM 907 C C . ARG A 1 110 ? 6.828 14.744 18.884 1.00 86.31 110 ARG A C 1
ATOM 909 O O . ARG A 1 110 ? 5.658 14.634 19.213 1.00 86.31 110 ARG A O 1
ATOM 916 N N . ARG A 1 111 ? 7.239 15.648 17.987 1.00 86.19 111 ARG A N 1
ATOM 917 C CA . ARG A 1 111 ? 6.323 16.626 17.387 1.00 86.19 111 ARG A CA 1
ATOM 918 C C . ARG A 1 111 ? 5.247 15.958 16.528 1.00 86.19 111 ARG A C 1
ATOM 920 O O . ARG A 1 111 ? 4.117 16.424 16.554 1.00 86.19 111 ARG A O 1
ATOM 927 N N . VAL A 1 112 ? 5.576 14.881 15.806 1.00 84.00 112 VAL A N 1
ATOM 928 C CA . VAL A 1 112 ? 4.584 14.089 15.055 1.00 84.00 112 VAL A CA 1
ATOM 929 C C . VAL A 1 112 ? 3.613 13.423 16.023 1.00 84.00 112 VAL A C 1
ATOM 931 O O . VAL A 1 112 ? 2.410 13.501 15.810 1.00 84.00 112 VAL A O 1
ATOM 934 N N . THR A 1 113 ? 4.104 12.839 17.118 1.00 83.12 113 THR A N 1
ATOM 935 C CA . THR A 1 113 ? 3.240 12.269 18.164 1.00 83.12 113 THR A CA 1
ATOM 936 C C . THR A 1 113 ? 2.291 13.315 18.753 1.00 83.12 113 THR A C 1
ATOM 938 O O . THR A 1 113 ? 1.100 13.050 18.876 1.00 83.12 113 THR A O 1
ATOM 941 N N . ASP A 1 114 ? 2.792 14.515 19.056 1.00 84.12 114 ASP A N 1
ATOM 942 C CA . ASP A 1 114 ? 1.979 15.608 19.597 1.00 84.12 114 ASP A CA 1
ATOM 943 C C . ASP A 1 114 ? 0.895 16.056 18.605 1.00 84.12 114 ASP A C 1
ATOM 945 O O . ASP A 1 114 ? -0.236 16.318 19.001 1.00 84.12 114 ASP A O 1
ATOM 949 N N . GLU A 1 115 ? 1.217 16.121 17.313 1.00 81.69 115 GLU A N 1
ATOM 950 C CA . GLU A 1 115 ? 0.252 16.464 16.263 1.00 81.69 115 GLU A CA 1
ATOM 951 C C . GLU A 1 115 ? -0.753 15.345 15.987 1.00 81.69 115 GLU A C 1
ATOM 953 O O . GLU A 1 115 ? -1.889 15.619 15.626 1.00 81.69 115 GLU A O 1
ATOM 958 N N . LEU A 1 116 ? -0.386 14.081 16.200 1.00 80.25 116 LEU A N 1
ATOM 959 C CA . LEU A 1 116 ? -1.324 12.962 16.110 1.00 80.25 116 LEU A CA 1
ATOM 960 C C . LEU A 1 116 ? -2.320 12.927 17.282 1.00 80.25 116 LEU A C 1
ATOM 962 O O . LEU A 1 116 ? -3.332 12.233 17.185 1.00 80.25 116 LEU A O 1
ATOM 966 N N . ASN A 1 117 ? -2.128 13.736 18.334 1.00 77.75 117 ASN A N 1
ATOM 967 C CA . ASN A 1 117 ? -3.140 13.938 19.382 1.00 77.75 117 ASN A CA 1
ATOM 968 C C . ASN A 1 117 ? -4.395 14.678 18.885 1.00 77.75 117 ASN A C 1
ATOM 970 O O . ASN A 1 117 ? -5.322 14.904 19.663 1.00 77.75 117 ASN A O 1
ATOM 974 N N . ILE A 1 118 ? -4.487 15.005 17.592 1.00 72.44 118 ILE A N 1
ATOM 975 C CA . ILE A 1 118 ? -5.729 15.461 16.953 1.00 72.44 118 ILE A CA 1
ATOM 976 C C . ILE A 1 118 ? -6.888 14.462 17.087 1.00 72.44 118 ILE A C 1
ATOM 978 O O . ILE A 1 118 ? -8.034 14.841 16.874 1.00 72.44 118 ILE A O 1
ATOM 982 N N . VAL A 1 119 ? -6.630 13.217 17.498 1.00 72.56 119 VAL A N 1
ATOM 983 C CA . VAL A 1 119 ? -7.671 12.268 17.935 1.00 72.56 119 VAL A CA 1
ATOM 984 C C . VAL A 1 119 ? -8.499 12.783 19.118 1.00 72.56 119 VAL A C 1
ATOM 986 O O . VAL A 1 119 ? -9.617 12.335 19.326 1.00 72.56 119 VAL A O 1
ATOM 989 N N . HIS A 1 120 ? -7.990 13.753 19.878 1.00 78.38 120 HIS A N 1
ATOM 990 C CA . HIS A 1 120 ? -8.728 14.433 20.944 1.00 78.38 120 HIS A CA 1
ATOM 991 C C . HIS A 1 120 ? -9.384 15.739 20.479 1.00 78.38 120 HIS A C 1
ATOM 993 O O . HIS A 1 120 ? -9.889 16.507 21.297 1.00 78.38 120 HIS A O 1
ATOM 999 N N . SER A 1 121 ? -9.357 16.040 19.179 1.00 83.50 121 SER A N 1
ATOM 1000 C CA . SER A 1 121 ? -9.943 17.268 18.662 1.00 83.50 121 SER A CA 1
ATOM 1001 C C . SER A 1 121 ? -11.469 17.186 18.600 1.00 83.50 121 SER A C 1
ATOM 1003 O O . SER A 1 121 ? -12.077 16.113 18.502 1.00 83.50 121 SER A O 1
ATOM 1005 N N . GLN A 1 122 ? -12.102 18.361 18.575 1.00 87.38 122 GLN A N 1
ATOM 1006 C CA . GLN A 1 122 ? -13.535 18.467 18.314 1.00 87.38 122 GLN A CA 1
ATOM 1007 C C . GLN A 1 122 ? -13.901 17.872 16.950 1.00 87.38 122 GLN A C 1
ATOM 1009 O O . GLN A 1 122 ? -14.984 17.320 16.798 1.00 87.38 122 GLN A O 1
ATOM 1014 N N . TYR A 1 123 ? -13.000 17.950 15.963 1.00 85.19 123 TYR A N 1
ATOM 1015 C CA . TYR A 1 123 ? -13.233 17.353 14.652 1.00 85.19 123 TYR A CA 1
ATOM 1016 C C . TYR A 1 123 ? -13.373 15.837 14.770 1.00 85.19 123 TYR A C 1
ATOM 1018 O O . TYR A 1 123 ? -14.381 15.302 14.324 1.00 85.19 123 TYR A O 1
ATOM 1026 N N . PHE A 1 124 ? -12.416 15.161 15.416 1.00 84.69 124 PHE A N 1
ATOM 1027 C CA . PHE A 1 124 ? -12.492 13.714 15.620 1.00 84.69 124 PHE A CA 1
ATOM 1028 C C . PHE A 1 124 ? -13.776 13.333 16.361 1.00 84.69 124 PHE A C 1
ATOM 1030 O O . PHE A 1 124 ? -14.524 12.492 15.874 1.00 84.69 124 PHE A O 1
ATOM 1037 N N . SER A 1 125 ? -14.077 14.040 17.455 1.00 88.19 125 SER A N 1
ATOM 1038 C CA . SER A 1 125 ? -15.294 13.824 18.249 1.00 88.19 125 SER A CA 1
ATOM 1039 C C . SER A 1 125 ? -16.571 13.985 17.415 1.00 88.19 125 SER A C 1
ATOM 1041 O O . SER A 1 125 ? -17.488 13.178 17.516 1.00 88.19 125 SER A O 1
ATOM 1043 N N . ASN A 1 126 ? -16.633 14.997 16.544 1.00 91.31 126 ASN A N 1
ATOM 1044 C CA . ASN A 1 126 ? -17.779 15.213 15.661 1.00 91.31 126 ASN A CA 1
ATOM 1045 C C . ASN A 1 126 ? -17.948 14.061 14.661 1.00 91.31 126 ASN A C 1
ATOM 1047 O O . ASN A 1 126 ? -19.070 13.605 14.467 1.00 91.31 126 ASN A O 1
ATOM 1051 N N . ILE A 1 127 ? -16.853 13.574 14.058 1.00 89.69 127 ILE A N 1
ATOM 1052 C CA . ILE A 1 127 ? -16.900 12.409 13.163 1.00 89.69 127 ILE A CA 1
ATOM 1053 C C . ILE A 1 127 ? -17.372 11.173 13.925 1.00 89.69 127 ILE A C 1
ATOM 1055 O O . ILE A 1 127 ? -18.292 10.497 13.481 1.00 89.69 127 ILE A O 1
ATOM 1059 N N . THR A 1 128 ? -16.777 10.861 15.074 1.00 87.56 128 THR A N 1
ATOM 1060 C CA . THR A 1 128 ? -17.148 9.652 15.819 1.00 87.56 128 THR A CA 1
ATOM 1061 C C . THR A 1 128 ? -18.589 9.694 16.308 1.00 87.56 128 THR A C 1
ATOM 1063 O O . THR A 1 128 ? -19.249 8.663 16.277 1.00 87.56 128 THR A O 1
ATOM 1066 N N . ASN A 1 129 ? -19.100 10.870 16.684 1.00 91.56 129 ASN A N 1
ATOM 1067 C CA . ASN A 1 129 ? -20.501 11.037 17.074 1.00 91.56 129 ASN A CA 1
ATOM 1068 C C . ASN A 1 129 ? -21.451 10.877 15.877 1.00 91.56 129 ASN A C 1
ATOM 1070 O O . ASN A 1 129 ? -22.500 10.256 15.998 1.00 91.56 129 ASN A O 1
ATOM 1074 N N . GLU A 1 130 ? -21.085 11.398 14.702 1.00 93.31 130 GLU A N 1
ATOM 1075 C CA . GLU A 1 130 ? -21.879 11.243 13.474 1.00 93.31 130 GLU A CA 1
ATOM 1076 C C . GLU A 1 130 ? -22.004 9.768 13.050 1.00 93.31 130 GLU A C 1
ATOM 1078 O O . GLU A 1 130 ? -23.059 9.342 12.585 1.00 93.31 130 GLU A O 1
ATOM 1083 N N . TYR A 1 131 ? -20.947 8.977 13.258 1.00 91.81 131 TYR A N 1
ATOM 1084 C CA . TYR A 1 131 ? -20.899 7.545 12.938 1.00 91.81 131 TYR A CA 1
ATOM 1085 C C . TYR A 1 131 ? -21.077 6.648 14.174 1.00 91.81 131 TYR A C 1
ATOM 1087 O O . TYR A 1 131 ? -20.748 5.462 14.117 1.00 91.81 131 TYR A O 1
ATOM 1095 N N . GLU A 1 132 ? -21.620 7.172 15.277 1.00 91.69 132 GLU A N 1
ATOM 1096 C CA . GLU A 1 132 ? -21.804 6.423 16.527 1.00 91.69 132 GLU A CA 1
ATOM 1097 C C . GLU A 1 132 ? -22.547 5.086 16.316 1.00 91.69 132 GLU A C 1
ATOM 1099 O O . GLU A 1 132 ? -22.050 4.064 16.797 1.00 91.69 132 GLU A O 1
ATOM 1104 N N . PRO A 1 133 ? -23.657 5.008 15.546 1.00 91.62 133 PRO A N 1
ATOM 1105 C CA . PRO A 1 133 ? -24.350 3.736 15.328 1.00 91.62 133 PRO A CA 1
ATOM 1106 C C . PRO A 1 133 ? -23.467 2.678 14.656 1.00 91.62 133 PRO A C 1
ATOM 1108 O O . PRO A 1 133 ? -23.489 1.508 15.041 1.00 91.62 133 PRO A O 1
ATOM 1111 N N . LEU A 1 134 ? -22.653 3.096 13.680 1.00 90.38 134 LEU A N 1
ATOM 1112 C CA . LEU A 1 134 ? -21.704 2.227 12.990 1.00 90.38 134 LEU A CA 1
ATOM 1113 C C . LEU A 1 134 ? -20.620 1.745 13.959 1.00 90.38 134 LEU A C 1
ATOM 1115 O O . LEU A 1 134 ? -20.340 0.551 14.025 1.00 90.38 134 LEU A O 1
ATOM 1119 N N . LEU A 1 135 ? -20.016 2.658 14.723 1.00 90.25 135 LEU A N 1
ATOM 1120 C CA . LEU A 1 135 ? -18.948 2.324 15.667 1.00 90.25 135 LEU A CA 1
ATOM 1121 C C . LEU A 1 135 ? -19.445 1.403 16.791 1.00 90.25 135 LEU A C 1
ATOM 1123 O O . LEU A 1 135 ? -18.739 0.460 17.146 1.00 90.25 135 LEU A O 1
ATOM 1127 N N . ASN A 1 136 ? -20.668 1.605 17.286 1.00 91.12 136 ASN A N 1
ATOM 1128 C CA . ASN A 1 136 ? -21.290 0.738 18.289 1.00 91.12 136 ASN A CA 1
ATOM 1129 C C . ASN A 1 136 ? -21.524 -0.677 17.749 1.00 91.12 136 ASN A C 1
ATOM 1131 O O . ASN A 1 136 ? -21.135 -1.650 18.395 1.00 91.12 136 ASN A O 1
ATOM 1135 N N . LEU A 1 137 ? -22.070 -0.800 16.535 1.00 88.88 137 LEU A N 1
ATOM 1136 C CA . LEU A 1 137 ? -22.251 -2.091 15.866 1.00 88.88 137 LEU A CA 1
ATOM 1137 C C . LEU A 1 137 ? -20.913 -2.822 15.682 1.00 88.88 137 LEU A C 1
ATOM 1139 O O . LEU A 1 137 ? -20.778 -4.005 16.000 1.00 88.88 137 LEU A O 1
ATOM 1143 N N . LEU A 1 138 ? -19.905 -2.116 15.168 1.00 87.75 138 LEU A N 1
ATOM 1144 C CA . LEU A 1 138 ? -18.563 -2.661 14.994 1.00 87.75 138 LEU A CA 1
ATOM 1145 C C . LEU A 1 138 ? -17.975 -3.108 16.342 1.00 87.75 138 LEU A C 1
ATOM 1147 O O . LEU A 1 138 ? -17.315 -4.146 16.404 1.00 87.75 138 LEU A O 1
ATOM 1151 N N . SER A 1 139 ? -18.225 -2.357 17.418 1.00 89.38 139 SER A N 1
ATOM 1152 C CA . SER A 1 139 ? -17.687 -2.632 18.751 1.00 89.38 139 SER A CA 1
ATOM 1153 C C . SER A 1 139 ? -18.308 -3.895 19.333 1.00 89.38 139 SER A C 1
ATOM 1155 O O . SER A 1 139 ? -17.581 -4.789 19.764 1.00 89.38 139 SER A O 1
ATOM 1157 N N . GLU A 1 140 ? -19.632 -4.035 19.236 1.00 87.56 140 GLU A N 1
ATOM 1158 C CA . GLU A 1 140 ? -20.369 -5.221 19.683 1.00 87.56 140 GLU A CA 1
ATOM 1159 C C . GLU A 1 140 ? -19.860 -6.498 19.001 1.00 87.56 140 GLU A C 1
ATOM 1161 O O . GLU A 1 140 ? -19.642 -7.522 19.650 1.00 87.56 140 GLU A O 1
ATOM 1166 N N . LYS A 1 141 ? -19.624 -6.441 17.685 1.00 83.19 141 LYS A N 1
ATOM 1167 C CA . LYS A 1 141 ? -19.241 -7.624 16.899 1.00 83.19 141 LYS A CA 1
ATOM 1168 C C . LYS A 1 141 ? -17.767 -7.986 17.032 1.00 83.19 141 LYS A C 1
ATOM 1170 O O . LYS A 1 141 ? -17.412 -9.158 16.912 1.00 83.19 141 LYS A O 1
ATOM 1175 N N . THR A 1 142 ? -16.899 -6.999 17.245 1.00 82.06 142 THR A N 1
ATOM 1176 C CA . THR A 1 142 ? -15.441 -7.205 17.273 1.00 82.06 142 THR A CA 1
ATOM 1177 C C . THR A 1 142 ? -14.865 -7.261 18.686 1.00 82.06 142 THR A C 1
ATOM 1179 O O . THR A 1 142 ? -13.761 -7.773 18.864 1.00 82.06 142 THR A O 1
ATOM 1182 N N . GLY A 1 143 ? -15.588 -6.749 19.687 1.00 84.44 143 GLY A N 1
ATOM 1183 C CA . GLY A 1 143 ? -15.105 -6.567 21.057 1.00 84.44 143 GLY A CA 1
ATOM 1184 C C . GLY A 1 143 ? -14.101 -5.420 21.218 1.00 84.44 143 GLY A C 1
ATOM 1185 O O . GLY A 1 143 ? -13.477 -5.303 22.272 1.00 84.44 143 GLY A O 1
ATOM 1186 N N . VAL A 1 144 ? -13.904 -4.593 20.186 1.00 83.94 144 VAL A N 1
ATOM 1187 C CA . VAL A 1 144 ? -12.970 -3.460 20.206 1.00 83.94 144 VAL A CA 1
ATOM 1188 C C . VAL A 1 144 ? -13.691 -2.212 20.683 1.00 83.94 144 VAL A C 1
ATOM 1190 O O . VAL A 1 144 ? -14.748 -1.867 20.162 1.00 83.94 144 VAL A O 1
ATOM 1193 N N . ASN A 1 145 ? -13.102 -1.495 21.635 1.00 82.81 145 ASN A N 1
ATOM 1194 C CA . ASN A 1 145 ? -13.574 -0.167 22.008 1.00 82.81 145 ASN A CA 1
ATOM 1195 C C . ASN A 1 145 ? -12.823 0.891 21.183 1.00 82.81 145 ASN A C 1
ATOM 1197 O O . ASN A 1 145 ? -11.630 1.093 21.406 1.00 82.81 145 ASN A O 1
ATOM 1201 N N . PHE A 1 146 ? -13.498 1.548 20.234 1.00 80.56 146 PHE A N 1
ATOM 1202 C CA . PHE A 1 146 ? -12.891 2.514 19.303 1.00 80.56 146 PHE A CA 1
ATOM 1203 C C . PHE A 1 146 ? -12.631 3.865 19.970 1.00 80.56 146 PHE A C 1
ATOM 1205 O O . PHE A 1 146 ? -13.273 4.872 19.682 1.00 80.56 146 PHE A O 1
ATOM 1212 N N . THR A 1 147 ? -11.675 3.873 20.890 1.00 73.88 147 THR A N 1
ATOM 1213 C CA . THR A 1 147 ? -11.283 5.064 21.658 1.00 73.88 147 THR A CA 1
ATOM 1214 C C . THR A 1 147 ? -10.210 5.898 20.973 1.00 73.88 147 THR A C 1
ATOM 1216 O O . THR A 1 147 ? -9.955 7.029 21.385 1.00 73.88 147 THR A O 1
ATOM 1219 N N . ASN A 1 148 ? -9.569 5.363 19.933 1.00 75.88 148 ASN A N 1
ATOM 1220 C CA . ASN A 1 148 ? -8.573 6.084 19.162 1.00 75.88 148 ASN A CA 1
ATOM 1221 C C . ASN A 1 148 ? -8.725 5.825 17.654 1.00 75.88 148 ASN A C 1
ATOM 1223 O O . ASN A 1 148 ? -9.317 4.844 17.204 1.00 75.88 148 ASN A O 1
ATOM 1227 N N . PHE A 1 149 ? -8.165 6.736 16.861 1.00 80.19 149 PHE A N 1
ATOM 1228 C CA . PHE A 1 149 ? -8.189 6.673 15.401 1.00 80.19 149 PHE A CA 1
ATOM 1229 C C . PHE A 1 149 ? -7.544 5.404 14.822 1.00 80.19 149 PHE A C 1
ATOM 1231 O O . PHE A 1 149 ? -8.026 4.860 13.825 1.00 80.19 149 PHE A O 1
ATOM 1238 N N . TRP A 1 150 ? -6.451 4.935 15.428 1.00 82.12 150 TRP A N 1
ATOM 1239 C CA . TRP A 1 150 ? -5.712 3.777 14.937 1.00 82.12 150 TRP A CA 1
ATOM 1240 C C . TRP A 1 150 ? -6.547 2.505 15.018 1.00 82.12 150 TRP A C 1
ATOM 1242 O O . TRP A 1 150 ? -6.484 1.701 14.093 1.00 82.12 150 TRP A O 1
ATOM 1252 N N . ASP A 1 151 ? -7.392 2.358 16.038 1.00 85.94 151 ASP A N 1
ATOM 1253 C CA . ASP A 1 151 ? -8.308 1.221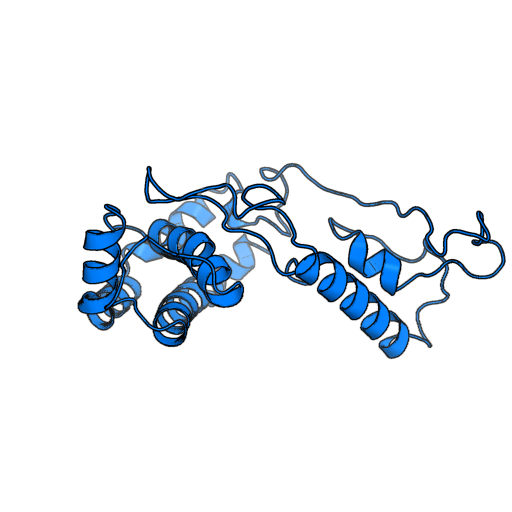 16.154 1.00 85.94 151 ASP A CA 1
ATOM 1254 C C . ASP A 1 151 ? -9.252 1.146 14.943 1.00 85.94 151 ASP A C 1
ATOM 1256 O O . ASP A 1 151 ? -9.435 0.075 14.361 1.00 85.94 151 ASP A O 1
ATOM 1260 N N . ILE A 1 152 ? -9.792 2.293 14.508 1.00 87.56 152 ILE A N 1
ATOM 1261 C CA . ILE A 1 152 ? -10.680 2.391 13.338 1.00 87.56 152 ILE A CA 1
ATOM 1262 C C . ILE A 1 152 ? -9.911 2.058 12.051 1.00 87.56 152 ILE A C 1
ATOM 1264 O O . ILE A 1 152 ? -10.404 1.300 11.212 1.00 87.56 152 ILE A O 1
ATOM 1268 N N . LEU A 1 153 ? -8.683 2.568 11.885 1.00 88.50 153 LEU A N 1
ATOM 1269 C CA . LEU A 1 153 ? -7.851 2.234 10.722 1.00 88.50 153 LEU A CA 1
ATOM 1270 C C . LEU A 1 153 ? -7.447 0.761 10.668 1.00 88.50 153 LEU A C 1
ATOM 1272 O O . LEU A 1 153 ? -7.418 0.173 9.583 1.00 88.50 153 LEU A O 1
ATOM 1276 N N . ILE A 1 154 ? -7.091 0.169 11.808 1.00 88.94 154 ILE A N 1
ATOM 1277 C CA . ILE A 1 154 ? -6.706 -1.240 11.870 1.00 88.94 154 ILE A CA 1
ATOM 1278 C C . ILE A 1 154 ? -7.930 -2.100 11.541 1.00 88.94 154 ILE A C 1
ATOM 1280 O O . ILE A 1 154 ? -7.824 -3.010 10.713 1.00 88.94 154 ILE A O 1
ATOM 1284 N N . LEU A 1 155 ? -9.108 -1.744 12.068 1.00 88.50 155 LEU A N 1
ATOM 1285 C CA . LEU A 1 155 ? -10.375 -2.375 11.711 1.00 88.50 155 LEU A CA 1
ATOM 1286 C C . LEU A 1 155 ? -10.667 -2.296 10.228 1.00 88.50 155 LEU A C 1
ATOM 1288 O O . LEU A 1 155 ? -10.938 -3.319 9.600 1.00 88.50 155 LEU A O 1
ATOM 1292 N N . TYR A 1 156 ? -10.525 -1.119 9.643 1.00 91.06 156 TYR A N 1
ATOM 1293 C CA . TYR A 1 156 ? -10.662 -0.956 8.210 1.00 91.06 156 TYR A CA 1
ATOM 1294 C C . TYR A 1 156 ? -9.694 -1.844 7.425 1.00 91.06 156 TYR A C 1
ATOM 1296 O O . TYR A 1 156 ? -10.083 -2.514 6.467 1.00 91.06 156 TYR A O 1
ATOM 1304 N N . GLY A 1 157 ? -8.434 -1.907 7.862 1.00 90.94 157 GLY A N 1
ATOM 1305 C CA . GLY A 1 157 ? -7.396 -2.746 7.270 1.00 90.94 157 GLY A CA 1
ATOM 1306 C C . GLY A 1 157 ? -7.664 -4.252 7.360 1.00 90.94 157 GLY A C 1
ATOM 1307 O O . GLY A 1 157 ? -7.006 -5.010 6.632 1.00 90.94 157 GLY A O 1
ATOM 1308 N N . ILE A 1 158 ? -8.602 -4.660 8.219 1.00 88.38 158 ILE A N 1
ATOM 1309 C CA . ILE A 1 158 ? -9.055 -6.036 8.424 1.00 88.38 158 ILE A CA 1
ATOM 1310 C C . ILE A 1 158 ? -10.354 -6.315 7.661 1.00 88.38 158 ILE A C 1
ATOM 1312 O O . ILE A 1 158 ? -10.403 -7.275 6.893 1.00 88.38 158 ILE A O 1
ATOM 1316 N N . LEU A 1 159 ? -11.369 -5.461 7.807 1.00 87.31 159 LEU A N 1
ATOM 1317 C CA . LEU A 1 159 ? -12.690 -5.667 7.210 1.00 87.31 159 LEU A CA 1
ATOM 1318 C C . LEU A 1 159 ? -12.705 -5.406 5.702 1.00 87.31 159 LEU A C 1
ATOM 1320 O O . LEU A 1 159 ? -13.321 -6.167 4.961 1.00 87.31 159 LEU A O 1
ATOM 1324 N N . LYS A 1 160 ? -12.014 -4.372 5.205 1.00 89.75 160 LYS A N 1
ATOM 1325 C CA . LYS A 1 160 ? -12.054 -4.035 3.771 1.00 89.75 160 LYS A CA 1
ATOM 1326 C C . LYS A 1 160 ? -11.612 -5.202 2.873 1.00 89.75 160 LYS A C 1
ATOM 1328 O O . LYS A 1 160 ? -12.370 -5.538 1.966 1.00 89.75 160 LYS A O 1
ATOM 1333 N N . PRO A 1 161 ? -10.459 -5.864 3.108 1.00 88.19 161 PRO A N 1
ATOM 1334 C CA . PRO A 1 161 ? -10.085 -7.035 2.315 1.00 88.19 161 PRO A CA 1
ATOM 1335 C C . PRO A 1 161 ? -11.111 -8.170 2.382 1.00 88.19 161 PRO A C 1
ATOM 1337 O O . PRO A 1 161 ? -11.329 -8.852 1.388 1.00 88.19 161 PRO A O 1
ATOM 1340 N N . GLN A 1 162 ? -11.762 -8.362 3.532 1.00 84.31 162 GLN A N 1
ATOM 1341 C CA . GLN A 1 162 ? -12.806 -9.376 3.698 1.00 84.31 162 GLN A CA 1
ATOM 1342 C C . GLN A 1 162 ? -14.029 -9.070 2.825 1.00 84.31 162 GLN A C 1
ATOM 1344 O O . GLN A 1 162 ? -14.512 -9.966 2.134 1.00 84.31 162 GLN A O 1
ATOM 1349 N N . PHE A 1 163 ? -14.471 -7.807 2.781 1.00 85.44 163 PHE A N 1
ATOM 1350 C CA . PHE A 1 163 ? -15.525 -7.364 1.864 1.00 85.44 163 PHE A CA 1
ATOM 1351 C C . PHE A 1 163 ? -15.132 -7.559 0.396 1.00 85.44 163 PHE A C 1
ATOM 1353 O O . PHE A 1 163 ? -15.883 -8.164 -0.361 1.00 85.44 163 PHE A O 1
ATOM 1360 N N . GLU A 1 164 ? -13.952 -7.084 -0.006 1.00 85.00 164 GLU A N 1
ATOM 1361 C CA . GLU A 1 164 ? -13.511 -7.113 -1.410 1.00 85.00 164 GLU A CA 1
ATOM 1362 C C . GLU A 1 164 ? -13.280 -8.531 -1.944 1.00 85.00 164 GLU A C 1
ATOM 1364 O O . GLU A 1 164 ? -13.431 -8.776 -3.139 1.00 85.00 164 GLU A O 1
ATOM 1369 N N . MET A 1 165 ? -12.925 -9.470 -1.067 1.00 81.31 165 MET A N 1
ATOM 1370 C CA . MET A 1 165 ? -12.686 -10.867 -1.431 1.00 81.31 165 MET A CA 1
ATOM 1371 C C . MET A 1 165 ? -13.914 -11.761 -1.226 1.00 81.31 165 MET A C 1
ATOM 1373 O O . MET A 1 165 ? -13.800 -12.975 -1.391 1.00 81.31 165 MET A O 1
ATOM 1377 N N . ASN A 1 166 ? -15.071 -11.187 -0.864 1.00 78.88 166 ASN A N 1
ATOM 1378 C CA . ASN A 1 166 ? -16.287 -11.921 -0.497 1.00 78.88 166 ASN A CA 1
ATOM 1379 C C . ASN A 1 166 ? -16.033 -13.022 0.550 1.00 78.88 166 ASN A C 1
ATOM 1381 O O . ASN A 1 166 ? -16.638 -14.093 0.508 1.00 78.88 166 ASN A O 1
ATOM 1385 N N . GLN A 1 167 ? -15.119 -12.762 1.486 1.00 75.06 167 GLN A N 1
ATOM 1386 C CA . GLN A 1 167 ? -14.771 -13.690 2.557 1.00 75.06 167 GLN A CA 1
ATOM 1387 C C . GLN A 1 167 ? -15.659 -13.449 3.783 1.00 75.06 167 GLN A C 1
ATOM 1389 O O . GLN A 1 167 ? -16.114 -12.319 4.007 1.00 75.06 167 GLN A O 1
ATOM 1394 N N . PRO A 1 168 ? -15.924 -14.482 4.603 1.00 65.38 168 PRO A N 1
ATOM 1395 C CA . PRO A 1 168 ? -16.693 -14.306 5.824 1.00 65.38 168 PRO A CA 1
ATOM 1396 C C . PRO A 1 168 ? -15.954 -13.345 6.765 1.00 65.38 168 PRO A C 1
ATOM 1398 O O . PRO A 1 168 ? -14.852 -13.634 7.226 1.00 65.38 168 PRO A O 1
ATOM 1401 N N . LEU A 1 169 ? -16.569 -12.185 7.029 1.00 65.19 169 LEU A N 1
ATOM 1402 C CA . LEU A 1 169 ? -16.014 -11.156 7.916 1.00 65.19 169 LEU A CA 1
ATOM 1403 C C . LEU A 1 169 ? -15.943 -11.681 9.356 1.00 65.19 169 LEU A C 1
ATOM 1405 O O . LEU A 1 169 ? -14.906 -11.698 10.014 1.00 65.19 169 LEU A O 1
ATOM 1409 N N . ILE A 1 170 ? -17.111 -12.141 9.801 1.00 64.12 170 ILE A N 1
ATOM 1410 C CA . ILE A 1 170 ? -17.425 -12.827 11.048 1.00 64.12 170 ILE A CA 1
ATOM 1411 C C . ILE A 1 170 ? -18.592 -13.752 10.677 1.00 64.12 170 ILE A C 1
ATOM 1413 O O . ILE A 1 170 ? -19.503 -13.332 9.956 1.00 64.12 170 ILE A O 1
ATOM 1417 N N . THR A 1 171 ? -18.567 -15.016 11.095 1.00 61.31 171 THR A N 1
ATOM 1418 C CA . THR A 1 171 ? -19.656 -15.958 10.797 1.00 61.31 171 THR A CA 1
ATOM 1419 C C . THR A 1 171 ? -20.984 -15.406 11.333 1.00 61.31 171 THR A C 1
ATOM 1421 O O . THR A 1 171 ? -21.059 -15.044 12.503 1.00 61.31 171 THR A O 1
ATOM 1424 N N . ASN A 1 172 ? -22.026 -15.359 10.492 1.00 62.59 172 ASN A N 1
ATOM 1425 C CA . ASN A 1 172 ? -23.373 -14.869 10.830 1.00 62.59 172 ASN A CA 1
ATOM 1426 C C . ASN A 1 172 ? -23.450 -13.387 11.263 1.00 62.59 172 ASN A C 1
ATOM 1428 O O . ASN A 1 172 ? -23.979 -13.081 12.330 1.00 62.59 172 ASN A O 1
ATOM 1432 N N . TRP A 1 173 ? -22.985 -12.457 10.418 1.00 75.38 173 TRP A N 1
ATOM 1433 C CA . TRP A 1 173 ? -23.203 -11.010 10.597 1.00 75.38 173 TRP A CA 1
ATOM 1434 C C . TRP A 1 173 ? -24.270 -10.466 9.617 1.00 75.38 173 TRP A C 1
ATOM 1436 O O . TRP A 1 173 ? -23.915 -9.915 8.571 1.00 75.38 173 TRP A O 1
ATOM 1446 N N . PRO A 1 174 ? -25.576 -10.663 9.897 1.00 74.56 174 PRO A N 1
ATOM 1447 C CA . PRO A 1 174 ? -26.665 -10.269 8.994 1.00 74.56 174 PRO A CA 1
ATOM 1448 C C . PRO A 1 174 ? -26.816 -8.748 8.860 1.00 74.56 174 PRO A C 1
ATOM 1450 O O . PRO A 1 174 ? -27.212 -8.258 7.810 1.00 74.56 174 PRO A O 1
ATOM 1453 N N . ASP A 1 175 ? -26.466 -8.016 9.911 1.00 80.31 175 ASP A N 1
ATOM 1454 C CA . ASP A 1 175 ? -26.552 -6.566 10.061 1.00 80.31 175 ASP A CA 1
ATOM 1455 C C . ASP A 1 175 ? -25.213 -5.861 9.789 1.00 80.31 175 ASP A C 1
ATOM 1457 O O . ASP A 1 175 ? -24.962 -4.783 10.316 1.00 80.31 175 ASP A O 1
ATOM 1461 N N . LYS A 1 176 ? -24.311 -6.469 9.004 1.00 79.75 176 LYS A N 1
ATOM 1462 C CA . LYS A 1 176 ? -23.003 -5.868 8.698 1.00 79.75 176 LYS A CA 1
ATOM 1463 C C . LYS A 1 176 ? -23.152 -4.525 7.972 1.00 79.75 176 LYS A C 1
ATOM 1465 O O . LYS A 1 176 ? -24.016 -4.415 7.100 1.00 79.75 176 LYS A O 1
ATOM 1470 N N . PRO A 1 177 ? -22.294 -3.533 8.272 1.00 82.25 177 PRO A N 1
ATOM 1471 C CA . PRO A 1 177 ? -22.317 -2.278 7.538 1.00 82.25 177 PRO A CA 1
ATOM 1472 C C . PRO A 1 177 ? -21.940 -2.511 6.076 1.00 82.25 177 PRO A C 1
ATOM 1474 O O . PRO A 1 177 ? -21.213 -3.458 5.750 1.00 82.25 177 PRO A O 1
ATOM 1477 N N . ASP A 1 178 ? -22.422 -1.642 5.191 1.00 84.12 178 ASP A N 1
ATOM 1478 C CA . ASP A 1 178 ? -21.912 -1.618 3.829 1.00 84.12 178 ASP A CA 1
ATOM 1479 C C . ASP A 1 178 ? -20.459 -1.104 3.806 1.00 84.12 178 ASP A C 1
ATOM 1481 O O . ASP A 1 178 ? -19.954 -0.473 4.745 1.00 84.12 178 ASP A O 1
ATOM 1485 N N . LEU A 1 179 ? -19.751 -1.428 2.725 1.00 86.44 179 LEU A N 1
ATOM 1486 C CA . LEU A 1 179 ? -18.364 -1.008 2.565 1.00 86.44 179 LEU A CA 1
ATOM 1487 C C . LEU A 1 179 ? -18.248 0.516 2.377 1.00 86.44 179 LEU A C 1
ATOM 1489 O O . LEU A 1 179 ? -17.195 1.076 2.675 1.00 86.44 179 LEU A O 1
ATOM 1493 N N . ASP A 1 180 ? -19.304 1.193 1.925 1.00 90.62 180 ASP A N 1
ATOM 1494 C CA . ASP A 1 180 ? -19.291 2.621 1.607 1.00 90.62 180 ASP A CA 1
ATOM 1495 C C . ASP A 1 180 ? -19.288 3.486 2.871 1.00 90.62 180 ASP A C 1
ATOM 1497 O O . ASP A 1 180 ? -18.470 4.399 2.979 1.00 90.62 180 ASP A O 1
ATOM 1501 N N . GLN A 1 181 ? -20.095 3.150 3.877 1.00 89.06 181 GLN A N 1
ATOM 1502 C CA . GLN A 1 181 ? -20.084 3.777 5.199 1.00 89.06 181 GLN A CA 1
ATOM 1503 C C . GLN A 1 181 ? -18.719 3.625 5.869 1.00 89.06 181 GLN A C 1
ATOM 1505 O O . GLN A 1 181 ? -18.162 4.586 6.407 1.00 89.06 181 GLN A O 1
ATOM 1510 N N . LEU A 1 182 ? -18.151 2.418 5.797 1.00 89.56 182 LEU A N 1
ATOM 1511 C CA . LEU A 1 182 ? -16.833 2.142 6.351 1.00 89.56 182 LEU A CA 1
ATOM 1512 C C . LEU A 1 182 ? -15.729 2.912 5.597 1.00 89.56 182 LEU A C 1
ATOM 1514 O O . LEU A 1 182 ? -14.804 3.440 6.216 1.00 89.56 182 LEU A O 1
ATOM 1518 N N . ASN A 1 183 ? -15.820 3.001 4.268 1.00 93.44 183 ASN A N 1
ATOM 1519 C CA . ASN A 1 183 ? -14.907 3.806 3.460 1.00 93.44 183 ASN A CA 1
ATOM 1520 C C . ASN A 1 183 ? -15.008 5.290 3.817 1.00 93.44 183 ASN A C 1
ATOM 1522 O O . ASN A 1 183 ? -13.979 5.954 3.928 1.00 93.44 183 ASN A O 1
ATOM 1526 N N . GLU A 1 184 ? -16.219 5.806 4.004 1.00 93.31 184 GLU A N 1
ATOM 1527 C CA . GLU A 1 184 ? -16.460 7.227 4.226 1.00 93.31 184 GLU A CA 1
ATOM 1528 C C . GLU A 1 184 ? -15.923 7.705 5.579 1.00 93.31 184 GLU A C 1
ATOM 1530 O O . GLU A 1 184 ? -15.198 8.706 5.625 1.00 93.31 184 GLU A O 1
ATOM 1535 N N . VAL A 1 185 ? -16.181 6.968 6.670 1.00 90.88 185 VAL A N 1
ATOM 1536 C CA . VAL A 1 185 ? -15.656 7.341 7.996 1.00 90.88 185 VAL A CA 1
ATOM 1537 C C . VAL A 1 185 ? -14.125 7.362 7.987 1.00 90.88 185 VAL A C 1
ATOM 1539 O O . VAL A 1 185 ? -13.500 8.322 8.439 1.00 90.88 185 VAL A O 1
ATOM 1542 N N . VAL A 1 186 ? -13.497 6.354 7.374 1.00 91.88 186 VAL A N 1
ATOM 1543 C CA . VAL A 1 186 ? -12.035 6.254 7.281 1.00 91.88 186 VAL A CA 1
ATOM 1544 C C . VAL A 1 186 ? -11.461 7.333 6.370 1.00 91.88 186 VAL A C 1
ATOM 1546 O O . VAL A 1 186 ? -10.434 7.922 6.702 1.00 91.88 186 VAL A O 1
ATOM 1549 N N . ARG A 1 187 ? -12.122 7.634 5.247 1.00 92.69 187 ARG A N 1
ATOM 1550 C CA . ARG A 1 187 ? -11.717 8.702 4.329 1.00 92.69 187 ARG A CA 1
ATOM 1551 C C . ARG A 1 187 ? -11.679 10.046 5.046 1.00 92.69 187 ARG A C 1
ATOM 1553 O O . ARG A 1 187 ? -10.676 10.742 4.935 1.00 92.69 187 ARG A O 1
ATOM 1560 N N . ARG A 1 188 ? -12.726 10.402 5.799 1.00 90.81 188 ARG A N 1
ATOM 1561 C CA . ARG A 1 188 ? -12.786 11.677 6.538 1.00 90.81 188 ARG A CA 1
ATOM 1562 C C . ARG A 1 188 ? -11.703 11.773 7.604 1.00 90.81 188 ARG A C 1
ATOM 1564 O O . ARG A 1 188 ? -11.033 12.799 7.701 1.00 90.81 188 ARG A O 1
ATOM 1571 N N . LEU A 1 189 ? -11.496 10.698 8.359 1.00 87.62 189 LEU A N 1
ATOM 1572 C CA . LEU A 1 189 ? -10.465 10.668 9.390 1.00 87.62 189 LEU A CA 1
ATOM 1573 C C . LEU A 1 189 ? -9.045 10.741 8.794 1.00 87.62 189 LEU A C 1
ATOM 1575 O O . LEU A 1 189 ? -8.205 11.477 9.308 1.00 87.62 189 LEU A O 1
ATOM 1579 N N . LEU A 1 190 ? -8.780 10.036 7.685 1.00 87.56 190 LEU A N 1
ATOM 1580 C CA . LEU A 1 190 ? -7.506 10.128 6.963 1.00 87.56 190 LEU A CA 1
ATOM 1581 C C . LEU A 1 190 ? -7.293 11.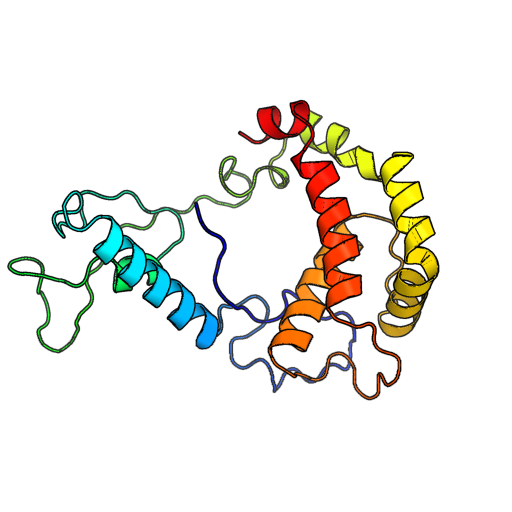529 6.389 1.00 87.56 190 LEU A C 1
ATOM 1583 O O . LEU A 1 190 ? -6.244 12.113 6.637 1.00 87.56 190 LEU A O 1
ATOM 1587 N N . SER A 1 191 ? -8.270 12.090 5.671 1.00 87.44 191 SER A N 1
ATOM 1588 C CA . SER A 1 191 ? -8.181 13.460 5.149 1.00 87.44 191 SER A CA 1
ATOM 1589 C C . SER A 1 191 ? -7.782 14.428 6.256 1.00 87.44 191 SER A C 1
ATOM 1591 O O . SER A 1 191 ? -6.794 15.132 6.125 1.00 87.44 191 SER A O 1
ATOM 1593 N N . TYR A 1 192 ? -8.430 14.365 7.416 1.00 83.38 192 TYR A N 1
ATOM 1594 C CA . TYR A 1 192 ? -8.100 15.259 8.518 1.00 83.38 192 TYR A CA 1
ATOM 1595 C C . TYR A 1 192 ? -6.647 15.163 9.012 1.00 83.38 192 TYR A C 1
ATOM 1597 O O . TYR A 1 192 ? -6.013 16.190 9.244 1.00 83.38 192 TYR A O 1
ATOM 1605 N N . ILE A 1 193 ? -6.092 13.954 9.136 1.00 80.56 193 ILE A N 1
ATOM 1606 C CA . ILE A 1 193 ? -4.695 13.762 9.564 1.00 80.56 193 ILE A CA 1
ATOM 1607 C C . ILE A 1 193 ? -3.719 14.237 8.491 1.00 80.56 193 ILE A C 1
ATOM 1609 O O . ILE A 1 193 ? -2.720 14.890 8.792 1.00 80.56 193 ILE A O 1
ATOM 1613 N N . PHE A 1 194 ? -4.001 13.909 7.234 1.00 81.69 194 PHE A N 1
ATOM 1614 C CA . PHE A 1 194 ? -3.091 14.163 6.125 1.00 81.69 194 PHE A CA 1
ATOM 1615 C C . PHE A 1 194 ? -3.248 15.554 5.499 1.00 81.69 1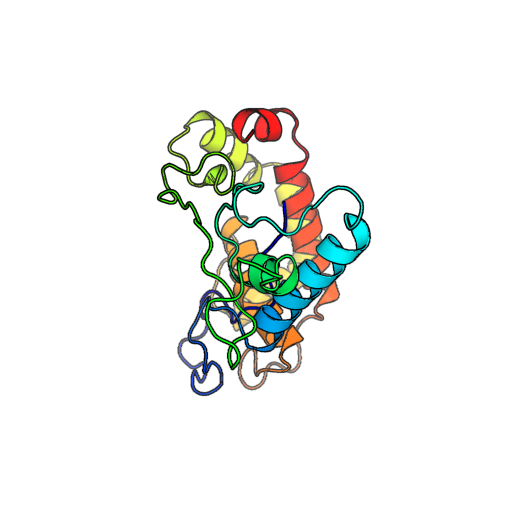94 PHE A C 1
ATOM 1617 O O . PHE A 1 194 ? -2.373 15.950 4.733 1.00 81.69 194 PHE A O 1
ATOM 1624 N N . ASP A 1 195 ? -4.292 16.315 5.835 1.00 81.75 195 ASP A N 1
ATOM 1625 C CA . ASP A 1 195 ? -4.545 17.657 5.291 1.00 81.75 195 ASP A CA 1
ATOM 1626 C C . ASP A 1 195 ? -3.877 18.773 6.106 1.00 81.75 195 ASP A C 1
ATOM 1628 O O . ASP A 1 195 ? -3.806 19.917 5.649 1.00 81.75 195 ASP A O 1
ATOM 1632 N N . THR A 1 196 ? -3.351 18.489 7.305 1.00 80.75 196 THR A N 1
ATOM 1633 C CA . THR A 1 196 ? -2.668 19.540 8.068 1.00 80.75 196 THR A CA 1
ATOM 1634 C C . THR A 1 196 ? -1.296 19.828 7.455 1.00 80.75 196 THR A C 1
ATOM 1636 O O . THR A 1 196 ? -0.415 18.971 7.387 1.00 80.75 196 THR A O 1
ATOM 1639 N N . HIS A 1 197 ? -1.081 21.076 7.032 1.00 83.06 197 HIS A N 1
ATOM 1640 C CA . HIS A 1 197 ? 0.197 21.515 6.458 1.00 83.06 197 HIS A CA 1
ATOM 1641 C C . HIS A 1 197 ? 1.379 21.277 7.415 1.00 83.06 197 HIS A C 1
ATOM 1643 O O . HIS A 1 197 ? 2.514 21.061 6.992 1.00 83.06 197 HIS A O 1
ATOM 1649 N N . HIS A 1 198 ? 1.119 21.314 8.725 1.00 82.94 198 HIS A N 1
ATOM 1650 C CA . HIS A 1 198 ? 2.136 21.059 9.735 1.00 82.94 198 HIS A CA 1
ATOM 1651 C C . HIS A 1 198 ? 2.532 19.578 9.797 1.00 82.94 198 HIS A C 1
ATOM 1653 O O . HIS A 1 198 ? 3.729 19.300 9.739 1.00 82.94 198 HIS A O 1
ATOM 1659 N N . LEU A 1 199 ? 1.578 18.630 9.810 1.00 81.69 199 LEU A N 1
ATOM 1660 C CA . LEU A 1 199 ? 1.910 17.202 9.699 1.00 81.69 199 LEU A CA 1
ATOM 1661 C C . LEU A 1 199 ? 2.595 16.905 8.373 1.00 81.69 199 LEU A C 1
ATOM 1663 O O . LEU A 1 199 ? 3.671 16.324 8.400 1.00 81.69 199 LEU A O 1
ATOM 1667 N N . GLN A 1 200 ? 2.059 17.392 7.249 1.00 83.25 200 GLN A N 1
ATOM 1668 C CA . GLN A 1 200 ? 2.664 17.195 5.928 1.00 83.25 200 GLN A CA 1
ATOM 1669 C C . GLN A 1 200 ? 4.151 17.566 5.917 1.00 83.25 200 GLN A C 1
ATOM 1671 O O . GLN A 1 200 ? 4.959 16.803 5.403 1.00 83.25 200 GLN A O 1
ATOM 1676 N N . ARG A 1 201 ? 4.529 18.694 6.536 1.00 84.62 201 ARG A N 1
ATOM 1677 C CA . ARG A 1 201 ? 5.931 19.131 6.644 1.00 84.62 201 ARG A CA 1
ATOM 1678 C C . ARG A 1 201 ? 6.782 18.292 7.590 1.00 84.62 201 ARG A C 1
ATOM 1680 O O . ARG A 1 201 ? 7.979 18.180 7.361 1.00 84.62 201 ARG A O 1
ATOM 1687 N N . LEU A 1 202 ? 6.205 17.768 8.667 1.00 82.25 202 LEU A N 1
ATOM 1688 C CA . LEU A 1 202 ? 6.915 16.886 9.599 1.00 82.25 202 LEU A CA 1
ATOM 1689 C C . LEU A 1 202 ? 7.119 15.477 9.029 1.00 82.25 202 LEU A C 1
ATOM 1691 O O . LEU A 1 202 ? 7.971 14.744 9.523 1.00 82.25 202 LEU A O 1
ATOM 1695 N N . THR A 1 203 ? 6.321 15.112 8.025 1.00 74.88 203 THR A N 1
ATOM 1696 C CA . THR A 1 203 ? 6.289 13.793 7.386 1.00 74.88 203 THR A CA 1
ATOM 1697 C C . THR A 1 203 ? 6.846 13.781 5.955 1.00 74.88 203 THR A C 1
ATOM 1699 O O . THR A 1 203 ? 6.693 12.770 5.272 1.00 74.88 203 THR A O 1
ATOM 1702 N N . ALA A 1 204 ? 7.411 14.901 5.483 1.00 64.94 204 ALA A N 1
ATOM 1703 C CA . ALA A 1 204 ? 7.949 15.084 4.128 1.00 64.94 204 ALA A CA 1
ATOM 1704 C C . ALA A 1 204 ? 9.466 14.873 4.049 1.00 64.94 204 ALA A C 1
ATOM 1706 O O . ALA A 1 204 ? 10.170 15.245 5.014 1.00 64.94 204 ALA A O 1
#

Sequence (204 aa):
LHRHGDRTPIGLYAKNVDRSFWYDSIGELTISGKLRMFNLGKYLRTRYANFLTGNPREVKIRSSMLVMAGAYPPEGRWVWNEDLIWQPFPIVTLPVENDQLLRPFEQKCRRVTDELNIVHSQYFSNITNEYEPLLNLLSEKTGVNFTNFWDILILYGILKPQFEMNQPLITNWPDKPDLDQLNEVVRRLLSYIFDTHHLQRLTA

Nearest PDB structures (foldseek):
  1nd5-assembly1_B  TM=8.815E-01  e=9.490E-09  Homo sapiens
  1rpt-assembly1_A-2  TM=8.706E-01  e=1.894E-08  Rattus norvegicus
  4e3w-assembly1_B  TM=7.822E-01  e=5.389E-07  Francisella tularensis subsp. holarctica LVS
  5cdh-assembly4_G  TM=7.096E-01  e=2.700E-07  Legionella pneumophila
  7d2f-assembly1_B  TM=6.975E-01  e=2.070E-07  Legionella pneumophila subsp. pneumophila str. Philadelphia 1

Solvent-accessible surface area (backbone atoms only — not comparable to full-atom values): 12169 Å² total; per-residue (Å²): 141,80,80,82,50,50,36,41,24,67,58,78,72,56,94,81,62,78,59,83,82,47,81,66,42,74,54,27,68,32,73,67,10,49,50,50,30,21,51,50,10,38,49,50,33,63,76,36,51,95,76,56,86,57,58,77,82,82,60,86,43,71,79,58,66,44,31,43,49,34,40,37,47,46,56,77,93,52,53,85,46,95,94,44,81,54,60,91,71,81,68,46,79,68,61,59,66,70,24,50,79,86,32,42,83,60,39,96,42,69,66,58,56,61,61,60,52,50,64,75,32,71,66,42,50,52,52,50,59,76,41,36,72,59,53,50,53,51,20,73,76,44,73,49,78,78,82,48,65,64,55,53,50,53,48,46,45,27,49,50,37,22,63,79,66,75,44,82,79,54,89,88,60,90,84,60,79,60,71,63,64,58,48,48,58,52,48,55,55,47,48,60,61,67,66,36,71,66,52,46,62,74,36,101